Protein AF-A0A6P5U2H9-F1 (afdb_monomer_lite)

Sequence (202 aa):
MALMSTSVRASRNTRVASQQQLDIFREEHSKTVASNYNVILKGKQLPLSLLNDHQKQTRVHLLERESFSDAFGPKTKRKRPKLIAADYESLAKKADGSQDVFQQKHADDNTAEGSEGDGFRDLVRHTMFDKGQSKRIWGEVYKVIDSSDVVVQMRGAVMVAIATTIGSILQGWDDATIAANELKKHRRFGAGVSWVDVPGMG

pLDDT: mean 70.99, std 18.68, range [28.36, 93.56]

InterPro domains:
  IPR012971 Nucleolar GTP-binding protein 2, N-terminal domain [PF08153] (11-100)
  IPR050755 TRAFAC YlqF/YawG GTPases, Ribosome Maturation [PTHR11089] (10-153)

Radius of gyration: 29.96 Å; chains: 1; bounding box: 90×51×84 Å

Secondary structure (DSSP, 8-state):
--PPP--GGGGS-S----HHHHHHHHHHHHHHHT-TT---S-GGGS-GGGT------SS--HHHHS-HHHHSSTT----S---S-SSHHHHHHHHHHHHHHHHHHHHHHTTTGGGTTS--PPP---TTTTTT--HHHHHHHHHHHHH-S-------SS--HHHHHHHTTSTT--HHHHHHHHHHHHTSSSS-----------

Foldseek 3Di:
DDDDDDDCVVVDDPDDDDPVRVVVVLVVVVVQVVDPPHDDPCPVVDPVVSNCPPPPPPDDPVCVVAPPQCCDDPNHVDDDDDDPDPDPVRVVVVVVVVVVVVCVVCVVVVVPVVPPVPVDDDDPPPCVVCPCVDPVNVVVVVVCVVVDPDDDDDDDPDDPPVCVVVCVVVVDDDPVVVVVVVVVVVVPPDDDDDDDDDDDDD

Organism: Prunus avium (NCBI:txid42229)

Structure (mmCIF, N/CA/C/O backbone):
data_AF-A0A6P5U2H9-F1
#
_entry.id   AF-A0A6P5U2H9-F1
#
loop_
_atom_site.group_PDB
_atom_site.id
_atom_site.type_symbol
_atom_site.label_atom_id
_atom_site.label_alt_id
_atom_site.label_comp_id
_atom_site.label_asym_id
_atom_site.label_entity_id
_atom_site.label_seq_id
_atom_site.pdbx_PDB_ins_code
_atom_site.Cartn_x
_atom_site.Cartn_y
_atom_site.Cartn_z
_atom_site.occupancy
_atom_site.B_iso_or_equiv
_atom_site.auth_seq_id
_atom_site.auth_comp_id
_atom_site.auth_asym_id
_atom_site.auth_atom_id
_atom_site.pdbx_PDB_model_num
ATOM 1 N N . MET A 1 1 ? -31.168 -23.121 13.188 1.00 62.59 1 MET A N 1
ATOM 2 C CA . MET A 1 1 ? -31.000 -22.408 11.901 1.00 62.59 1 MET A CA 1
ATOM 3 C C . MET A 1 1 ? -31.132 -20.918 12.180 1.00 62.59 1 MET A C 1
ATOM 5 O O . MET A 1 1 ? -32.198 -20.506 12.613 1.00 62.59 1 MET A O 1
ATOM 9 N N . ALA A 1 2 ? -30.067 -20.130 12.029 1.00 77.44 2 ALA A N 1
ATOM 10 C CA . ALA A 1 2 ? -30.161 -18.674 12.150 1.00 77.44 2 ALA A CA 1
ATOM 11 C C . ALA A 1 2 ? -30.556 -18.100 10.780 1.00 77.44 2 ALA A C 1
ATOM 13 O O . ALA A 1 2 ? -29.735 -18.076 9.866 1.00 77.44 2 ALA A O 1
ATOM 14 N N . LEU A 1 3 ? -31.824 -17.710 10.617 1.00 79.69 3 LEU A N 1
ATOM 15 C CA . LEU A 1 3 ? -32.313 -17.033 9.413 1.00 79.69 3 LEU A CA 1
ATOM 16 C C . LEU A 1 3 ? -32.184 -15.522 9.609 1.00 79.69 3 LEU A C 1
ATOM 18 O O . LEU A 1 3 ? -32.759 -14.956 10.538 1.00 79.69 3 LEU A O 1
ATOM 22 N N . MET A 1 4 ? -31.411 -14.871 8.741 1.00 80.00 4 MET A N 1
ATOM 23 C CA . MET A 1 4 ? -31.270 -13.418 8.743 1.00 80.00 4 MET A CA 1
ATOM 24 C C . MET A 1 4 ? -32.476 -12.799 8.023 1.00 80.00 4 MET A C 1
ATOM 26 O O . MET A 1 4 ? -32.765 -13.151 6.881 1.00 80.00 4 MET A O 1
ATOM 30 N N . SER A 1 5 ? -33.207 -11.912 8.702 1.00 81.12 5 SER A N 1
ATOM 31 C CA . SER A 1 5 ? -34.415 -11.274 8.158 1.00 81.12 5 SER A CA 1
ATOM 32 C C . SER A 1 5 ? -34.071 -10.275 7.048 1.00 81.12 5 SER A C 1
ATOM 34 O O . SER A 1 5 ? -33.170 -9.445 7.200 1.00 81.12 5 SER A O 1
ATOM 36 N N . THR A 1 6 ? -34.799 -10.328 5.930 1.00 81.00 6 THR A N 1
ATOM 37 C CA . THR A 1 6 ? -34.630 -9.417 4.791 1.00 81.00 6 THR A CA 1
ATOM 38 C C . THR A 1 6 ? -35.161 -8.023 5.142 1.00 81.00 6 THR A C 1
ATOM 40 O O . THR A 1 6 ? -36.352 -7.743 5.008 1.00 81.00 6 THR A O 1
ATOM 43 N N . SER A 1 7 ? -34.276 -7.137 5.612 1.00 83.19 7 SER A N 1
ATOM 44 C CA . SER A 1 7 ? -34.593 -5.747 5.972 1.00 83.19 7 SER A CA 1
ATOM 45 C C . SER A 1 7 ? -34.056 -4.750 4.946 1.00 83.19 7 SER A C 1
ATOM 47 O O . SER A 1 7 ? -32.862 -4.735 4.657 1.00 83.19 7 SER A O 1
ATOM 49 N N . VAL A 1 8 ? -34.900 -3.811 4.502 1.00 81.12 8 VAL A N 1
ATOM 50 C CA . VAL A 1 8 ? -34.514 -2.688 3.617 1.00 81.12 8 VAL A CA 1
ATOM 51 C C . VAL A 1 8 ? -33.433 -1.796 4.247 1.00 81.12 8 VAL A C 1
ATOM 53 O O . VAL A 1 8 ? -32.700 -1.100 3.549 1.00 81.12 8 VAL A O 1
ATOM 56 N N . ARG A 1 9 ? -33.283 -1.814 5.582 1.00 82.88 9 ARG A N 1
ATOM 57 C CA . ARG A 1 9 ? -32.191 -1.106 6.270 1.00 82.88 9 ARG A CA 1
ATOM 58 C C . ARG A 1 9 ? -30.814 -1.606 5.823 1.00 82.88 9 ARG A C 1
ATOM 60 O O . ARG A 1 9 ? -29.908 -0.788 5.746 1.00 82.88 9 ARG A O 1
ATOM 67 N N . ALA A 1 10 ? -30.674 -2.890 5.493 1.00 79.81 10 ALA A N 1
ATOM 68 C CA . ALA A 1 10 ? -29.415 -3.447 5.001 1.00 79.81 10 ALA A CA 1
ATOM 69 C C . ALA A 1 10 ? -29.015 -2.878 3.627 1.00 79.81 10 ALA A C 1
ATOM 71 O O . ALA A 1 10 ? -27.833 -2.811 3.316 1.00 79.81 10 ALA A O 1
ATOM 72 N N . SER A 1 11 ? -29.990 -2.427 2.833 1.00 82.06 11 SER A N 1
ATOM 73 C CA . SER A 1 11 ? -29.777 -1.845 1.503 1.00 82.06 11 SER A CA 1
ATOM 74 C C . SER A 1 11 ? -29.615 -0.319 1.515 1.00 82.06 11 SER A C 1
ATOM 76 O O . SER A 1 11 ? -29.445 0.276 0.455 1.00 82.06 11 SER A O 1
ATOM 78 N N . ARG A 1 12 ? -29.697 0.342 2.680 1.00 89.56 12 ARG A N 1
ATOM 79 C CA . ARG A 1 12 ? -29.521 1.801 2.800 1.00 89.56 12 ARG A CA 1
ATOM 80 C C . ARG A 1 12 ? -28.066 2.161 3.096 1.00 89.56 12 ARG A C 1
ATOM 82 O O . ARG A 1 12 ? -27.414 1.490 3.892 1.00 89.56 12 ARG A O 1
ATOM 89 N N . ASN A 1 13 ? -27.584 3.263 2.516 1.00 88.69 13 ASN A N 1
ATOM 90 C CA . ASN A 1 13 ? -26.242 3.784 2.787 1.00 88.69 13 ASN A CA 1
ATOM 91 C C . ASN A 1 13 ? -26.076 4.107 4.280 1.00 88.69 13 ASN A C 1
ATOM 93 O O . ASN A 1 13 ? -26.862 4.857 4.855 1.00 88.69 13 ASN A O 1
ATOM 97 N N . THR A 1 14 ? -25.035 3.552 4.901 1.00 86.06 14 THR A N 1
ATOM 98 C CA . THR A 1 14 ? -24.772 3.670 6.347 1.00 86.06 14 THR A CA 1
ATOM 99 C C . THR A 1 14 ? -23.749 4.752 6.695 1.00 86.06 14 THR A C 1
ATOM 101 O O . THR A 1 14 ? -23.695 5.198 7.839 1.00 86.06 14 THR A O 1
ATOM 104 N N . ARG A 1 15 ? -22.942 5.192 5.722 1.00 83.94 15 ARG A N 1
ATOM 105 C CA . ARG A 1 15 ? -21.956 6.273 5.848 1.00 83.94 15 ARG A CA 1
ATOM 106 C C . ARG A 1 15 ? -22.001 7.124 4.581 1.00 83.94 15 ARG A C 1
ATOM 108 O O . ARG A 1 15 ? -21.799 6.597 3.492 1.00 83.94 15 ARG A O 1
ATOM 115 N N . VAL A 1 16 ? -22.289 8.415 4.726 1.00 84.69 16 VAL A N 1
ATOM 116 C CA . VAL A 1 16 ? -22.355 9.381 3.620 1.00 84.69 16 VAL A CA 1
ATOM 117 C C . VAL A 1 16 ? -21.469 10.569 3.980 1.00 84.69 16 VAL A C 1
ATOM 119 O O . VAL A 1 16 ? -21.561 11.076 5.094 1.00 84.69 16 VAL A O 1
ATOM 122 N N . ALA A 1 17 ? -20.613 10.988 3.051 1.00 84.62 17 ALA A N 1
ATOM 123 C CA . ALA A 1 17 ? -19.748 12.158 3.178 1.00 84.62 17 ALA A CA 1
ATOM 124 C C . ALA A 1 17 ? -19.959 13.076 1.967 1.00 84.62 17 ALA A C 1
ATOM 126 O O . ALA A 1 17 ? -20.214 12.583 0.866 1.00 84.62 17 ALA A O 1
ATOM 127 N N . SER A 1 18 ? -19.876 14.395 2.163 1.00 88.56 18 SER A N 1
ATOM 128 C CA . SER A 1 18 ? -19.950 15.356 1.058 1.00 88.56 18 SER A CA 1
ATOM 129 C C . SER A 1 18 ? -18.579 15.558 0.410 1.00 88.56 18 SER A C 1
ATOM 131 O O . SER A 1 18 ? -17.547 15.408 1.062 1.00 88.56 18 SER A O 1
ATOM 133 N N . GLN A 1 19 ? -18.555 15.937 -0.871 1.00 87.88 19 GLN A N 1
ATOM 134 C CA . GLN A 1 19 ? -17.299 16.146 -1.600 1.00 87.88 19 GLN A CA 1
ATOM 135 C C . GLN A 1 19 ? -16.429 17.239 -0.956 1.00 87.88 19 GLN A C 1
ATOM 137 O O . GLN A 1 19 ? -15.246 17.025 -0.729 1.00 87.88 19 GLN A O 1
ATOM 142 N N . GLN A 1 20 ? -17.035 18.365 -0.563 1.00 89.25 20 GLN A N 1
ATOM 143 C CA . GLN A 1 20 ? -16.325 19.469 0.099 1.00 89.25 20 GLN A CA 1
ATOM 144 C C . GLN A 1 20 ? -15.670 19.036 1.419 1.00 89.25 20 GLN A C 1
ATOM 146 O O . GLN A 1 20 ? -14.553 19.444 1.721 1.00 89.25 20 GLN A O 1
ATOM 151 N N . GLN A 1 21 ? -16.342 18.183 2.199 1.00 86.19 21 GLN A N 1
ATOM 152 C CA . GLN A 1 21 ? -15.779 17.645 3.440 1.00 86.19 21 GLN A CA 1
ATOM 153 C C . GLN A 1 21 ? -14.615 16.687 3.174 1.00 86.19 21 GLN A C 1
ATOM 155 O O . GLN A 1 21 ? -13.670 16.657 3.957 1.00 86.19 21 GLN A O 1
ATOM 160 N N . LEU A 1 22 ? -14.665 15.917 2.082 1.00 85.44 22 LEU A N 1
ATOM 161 C CA . LEU A 1 22 ? -13.571 15.027 1.693 1.00 85.44 22 LEU A CA 1
ATOM 162 C C . LEU A 1 22 ? -12.327 15.807 1.269 1.00 85.44 22 LEU A C 1
ATOM 164 O O . LEU A 1 22 ? -11.223 15.404 1.625 1.00 85.44 22 LEU A O 1
ATOM 168 N N . ASP A 1 23 ? -12.494 16.919 0.557 1.00 86.62 23 ASP A N 1
ATOM 169 C CA . ASP A 1 23 ? -11.371 17.744 0.109 1.00 86.62 23 ASP A CA 1
ATOM 170 C C . ASP A 1 23 ? -10.670 18.415 1.302 1.00 86.62 23 ASP A C 1
ATOM 172 O O . ASP A 1 23 ? -9.456 18.281 1.460 1.00 86.62 23 ASP A O 1
ATOM 176 N N . ILE A 1 24 ? -11.441 19.008 2.223 1.00 88.06 24 ILE A N 1
ATOM 177 C CA . ILE A 1 24 ? -10.912 19.567 3.480 1.00 88.06 24 ILE A CA 1
ATOM 178 C C . ILE A 1 24 ? -10.196 18.480 4.295 1.00 88.06 24 ILE A C 1
ATOM 180 O O . ILE A 1 24 ? -9.077 18.683 4.768 1.00 88.06 24 ILE A O 1
ATOM 184 N N . PHE A 1 25 ? -10.803 17.295 4.408 1.00 87.25 25 PHE A N 1
ATOM 185 C CA . PHE A 1 25 ? -10.210 16.166 5.119 1.00 87.25 25 PHE A CA 1
ATOM 186 C C . PHE A 1 25 ? -8.874 15.725 4.505 1.00 87.25 25 PHE A C 1
ATOM 188 O O . PHE A 1 25 ? -7.922 15.467 5.239 1.00 87.25 25 PHE A O 1
ATOM 195 N N . ARG A 1 26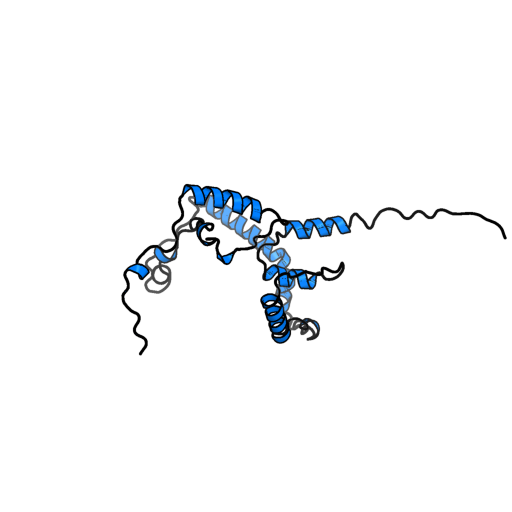 ? -8.773 15.659 3.171 1.00 85.88 26 ARG A N 1
ATOM 196 C CA . ARG A 1 26 ? -7.527 15.308 2.467 1.00 85.88 26 ARG A CA 1
ATOM 197 C C . ARG A 1 26 ? -6.420 16.321 2.762 1.00 85.88 26 ARG A C 1
ATOM 199 O O . ARG A 1 26 ? -5.293 15.922 3.063 1.00 85.88 26 ARG A O 1
ATOM 206 N N . GLU A 1 27 ? -6.740 17.613 2.727 1.00 86.94 27 GLU A N 1
ATOM 207 C CA . GLU A 1 27 ? -5.777 18.677 3.016 1.00 86.94 27 GLU A CA 1
ATOM 208 C C . GLU A 1 27 ? -5.280 18.635 4.465 1.00 86.94 27 GLU A C 1
ATOM 210 O O . GLU A 1 27 ? -4.071 18.624 4.704 1.00 86.94 27 GLU A O 1
ATOM 215 N N . GLU A 1 28 ? -6.184 18.574 5.443 1.00 86.38 28 GLU A N 1
ATOM 216 C CA . GLU A 1 28 ? -5.829 18.510 6.866 1.00 86.38 28 GLU A CA 1
ATOM 217 C C . GLU A 1 28 ? -5.057 17.231 7.206 1.00 86.38 28 GLU A C 1
ATOM 219 O O . GLU A 1 28 ? -4.029 17.274 7.888 1.00 86.38 28 GLU A O 1
ATOM 224 N N . HIS A 1 29 ? -5.491 16.088 6.673 1.00 85.00 29 HIS A N 1
ATOM 225 C CA . HIS A 1 29 ? -4.822 14.815 6.902 1.00 85.00 29 HIS A CA 1
ATOM 226 C C . HIS A 1 29 ? -3.389 14.820 6.350 1.00 85.00 29 HIS A C 1
ATOM 228 O O . HIS A 1 29 ? -2.469 14.404 7.048 1.00 85.00 29 HIS A O 1
ATOM 234 N N . SER A 1 30 ? -3.162 15.349 5.141 1.00 82.69 30 SER A N 1
ATOM 235 C CA . SER A 1 30 ? -1.809 15.438 4.567 1.00 82.69 30 SER A CA 1
ATOM 236 C C . SER A 1 30 ? -0.856 16.287 5.420 1.00 82.69 30 SER A C 1
ATOM 238 O O . SER A 1 30 ? 0.292 15.900 5.638 1.00 82.69 30 SER A O 1
ATOM 240 N N . LYS A 1 31 ? -1.352 17.396 5.986 1.00 84.00 31 LYS A N 1
ATOM 241 C CA . LYS A 1 31 ? -0.589 18.271 6.889 1.00 84.00 31 LYS A CA 1
ATOM 242 C C . LYS A 1 31 ? -0.252 17.569 8.206 1.00 84.00 31 LYS A C 1
ATOM 244 O O . LYS A 1 31 ? 0.869 17.687 8.690 1.00 84.00 31 LYS A O 1
ATOM 249 N N . THR A 1 32 ? -1.206 16.832 8.777 1.00 82.19 32 THR A N 1
ATOM 250 C CA . THR A 1 32 ? -1.001 16.121 10.052 1.00 82.19 32 THR A CA 1
ATOM 251 C C . THR A 1 32 ? -0.076 14.910 9.924 1.00 82.19 32 THR A C 1
ATOM 253 O O . THR A 1 32 ? 0.780 14.727 10.785 1.00 82.19 32 THR A O 1
ATOM 256 N N . VAL A 1 33 ? -0.171 14.126 8.842 1.00 80.94 33 VAL A N 1
ATOM 257 C CA . VAL A 1 33 ? 0.718 12.972 8.603 1.00 80.94 33 VAL A CA 1
ATOM 258 C C . VAL A 1 33 ? 2.161 13.400 8.342 1.00 80.94 33 VAL A C 1
ATOM 260 O O . VAL A 1 33 ? 3.083 12.718 8.775 1.00 80.94 33 VAL A O 1
ATOM 263 N N . ALA A 1 34 ? 2.378 14.541 7.682 1.00 79.94 34 ALA A N 1
ATOM 264 C CA . ALA A 1 34 ? 3.724 15.052 7.419 1.00 79.94 34 ALA A CA 1
ATOM 265 C C . ALA A 1 34 ? 4.486 15.465 8.695 1.00 79.94 34 ALA A C 1
ATOM 267 O O . ALA A 1 34 ? 5.708 15.607 8.679 1.00 79.94 34 ALA A O 1
ATOM 268 N N . SER A 1 35 ? 3.782 15.691 9.805 1.00 83.31 35 SER A N 1
ATOM 269 C CA . SER A 1 35 ? 4.381 16.141 11.061 1.00 83.31 35 SER A CA 1
ATOM 270 C C . SER A 1 35 ? 4.578 14.996 12.059 1.00 83.31 35 SER A C 1
ATOM 272 O O . SER A 1 35 ? 3.613 14.401 12.526 1.00 83.31 35 SER A O 1
ATOM 274 N N . ASN A 1 36 ? 5.821 14.775 12.493 1.00 82.75 36 ASN A N 1
ATOM 275 C CA . ASN A 1 36 ? 6.190 13.705 13.439 1.00 82.75 36 ASN A CA 1
ATOM 276 C C . ASN A 1 36 ? 5.641 13.870 14.871 1.00 82.75 36 ASN A C 1
ATOM 278 O O . ASN A 1 36 ? 5.782 12.967 15.690 1.00 82.75 36 ASN A O 1
ATOM 282 N N . TYR A 1 37 ? 5.068 15.029 15.200 1.00 84.12 37 TYR A N 1
ATOM 283 C CA . TYR A 1 37 ? 4.570 15.343 16.544 1.00 84.12 37 TYR A CA 1
ATOM 284 C C . TYR A 1 37 ? 3.051 15.210 16.678 1.00 84.12 37 TYR A C 1
ATOM 286 O O . TYR A 1 37 ? 2.537 15.220 17.794 1.00 84.12 37 TYR A O 1
ATOM 294 N N . ASN A 1 38 ? 2.328 15.093 15.562 1.00 83.94 38 ASN A N 1
ATOM 295 C CA . ASN A 1 38 ? 0.877 14.980 15.578 1.00 83.94 38 ASN A CA 1
ATOM 296 C C . ASN A 1 38 ? 0.471 13.504 15.515 1.00 83.94 38 ASN A C 1
ATOM 298 O O . ASN A 1 38 ? 0.966 12.747 14.685 1.00 83.94 38 ASN A O 1
ATOM 302 N N . VAL A 1 39 ? -0.444 13.096 16.398 1.00 83.94 39 VAL A N 1
ATOM 303 C CA . VAL A 1 39 ? -0.905 11.705 16.515 1.00 83.94 39 VAL A CA 1
ATOM 304 C C . VAL A 1 39 ? -2.419 11.639 16.342 1.00 83.94 39 VAL A C 1
ATOM 306 O O . VAL A 1 39 ? -3.170 12.389 16.967 1.00 83.94 39 VAL A O 1
ATOM 309 N N . ILE A 1 40 ? -2.882 10.707 15.507 1.00 84.19 40 ILE A N 1
ATOM 310 C CA . ILE A 1 40 ? -4.309 10.457 15.284 1.00 84.19 40 ILE A CA 1
ATOM 311 C C . ILE A 1 40 ? -4.835 9.523 16.379 1.00 84.19 40 ILE A C 1
ATOM 313 O O . ILE A 1 40 ? -4.511 8.340 16.406 1.00 84.19 40 ILE A O 1
ATOM 317 N N . LEU A 1 41 ? -5.710 10.029 17.249 1.00 85.38 41 LEU A N 1
ATOM 318 C CA . LEU A 1 41 ? -6.251 9.249 18.374 1.00 85.38 41 LEU A CA 1
ATOM 319 C C . LEU A 1 41 ? -7.378 8.280 17.969 1.00 85.38 41 LEU A C 1
ATOM 321 O O . LEU A 1 41 ? -7.547 7.226 18.573 1.00 85.38 41 LEU A O 1
ATOM 325 N N . LYS A 1 42 ? -8.180 8.622 16.950 1.00 84.44 42 LYS A N 1
ATOM 326 C CA . LYS A 1 42 ? -9.377 7.854 16.545 1.00 84.44 42 LYS A CA 1
ATOM 327 C C . LYS A 1 42 ? -9.341 7.408 15.081 1.00 84.44 42 LYS A C 1
ATOM 329 O O . LYS A 1 42 ? -10.271 7.663 14.321 1.00 84.44 42 LYS A O 1
ATOM 334 N N . GLY A 1 43 ? -8.300 6.670 14.693 1.00 80.00 43 GLY A N 1
ATOM 335 C CA . GLY A 1 43 ? -8.141 6.177 13.315 1.00 80.00 43 GLY A CA 1
ATOM 336 C C . GLY A 1 43 ? -9.298 5.299 12.806 1.00 80.00 43 GLY A C 1
ATOM 337 O O . GLY A 1 43 ? -9.694 5.411 11.652 1.00 80.00 43 GLY A O 1
ATOM 338 N N . LYS A 1 44 ? -9.920 4.481 13.672 1.00 80.75 44 LYS A N 1
ATOM 339 C CA . LYS A 1 44 ? -10.980 3.517 13.286 1.00 80.75 44 LYS A CA 1
ATOM 340 C C . LYS A 1 44 ? -12.270 4.161 12.749 1.00 80.75 44 LYS A C 1
ATOM 342 O O . LYS A 1 44 ? -13.060 3.491 12.086 1.00 80.75 44 LYS A O 1
ATOM 347 N N . GLN A 1 45 ? -12.521 5.428 13.077 1.00 79.94 45 GLN A N 1
ATOM 348 C CA . GLN A 1 45 ? -13.718 6.159 12.643 1.00 79.94 45 GLN A CA 1
ATOM 349 C C . GLN A 1 45 ? -13.477 6.983 11.373 1.00 79.94 45 GLN A C 1
ATOM 351 O O . GLN A 1 45 ? -14.439 7.449 10.765 1.00 79.94 45 GLN A O 1
ATOM 356 N N . LEU A 1 46 ? -12.217 7.135 10.959 1.00 82.06 46 LEU A N 1
ATOM 357 C CA . LEU A 1 46 ? -11.838 7.929 9.801 1.00 82.06 46 LEU A CA 1
ATOM 358 C C . LEU A 1 46 ? -11.859 7.068 8.531 1.00 82.06 46 LEU A C 1
ATOM 360 O O . LEU A 1 46 ? -11.315 5.960 8.526 1.00 82.06 46 LEU A O 1
ATOM 364 N N . PRO A 1 47 ? -12.460 7.551 7.431 1.00 80.00 47 PRO A N 1
ATOM 365 C CA . PRO A 1 47 ? -12.487 6.829 6.166 1.00 80.00 47 PRO A CA 1
ATOM 366 C C . PRO A 1 47 ? -11.147 6.971 5.420 1.00 80.00 47 PRO A C 1
ATOM 368 O O . PRO A 1 47 ? -11.079 7.559 4.344 1.00 80.00 47 PRO A O 1
ATOM 371 N N . LEU A 1 48 ? -10.073 6.394 5.975 1.00 82.75 48 LEU A N 1
ATOM 372 C CA . LEU A 1 48 ? -8.715 6.460 5.407 1.00 82.75 48 LEU A CA 1
ATOM 373 C C . LEU A 1 48 ? -8.608 5.812 4.016 1.00 82.75 48 LEU A C 1
ATOM 375 O O . LEU A 1 48 ? -7.761 6.195 3.216 1.00 82.75 48 LEU A O 1
ATOM 379 N N . SER A 1 49 ? -9.506 4.880 3.683 1.00 80.06 49 SER A N 1
ATOM 380 C CA . SER A 1 49 ? -9.551 4.254 2.355 1.00 80.06 49 SER A CA 1
ATOM 381 C C . SER A 1 49 ? -9.851 5.240 1.220 1.00 80.06 49 SER A C 1
ATOM 383 O O . SER A 1 49 ? -9.517 4.942 0.080 1.00 80.06 49 SER A O 1
ATOM 385 N N . LEU A 1 50 ? -10.479 6.388 1.505 1.00 76.69 50 LEU A N 1
ATOM 386 C CA . LEU A 1 50 ? -10.823 7.404 0.498 1.00 76.69 50 LEU A CA 1
ATOM 387 C C . LEU A 1 50 ? -9.651 8.344 0.164 1.00 76.69 50 LEU A C 1
ATOM 389 O O . LEU A 1 50 ? -9.776 9.208 -0.711 1.00 76.69 50 LEU A O 1
ATOM 393 N N . LEU A 1 51 ? -8.532 8.208 0.881 1.00 72.38 51 LEU A N 1
ATOM 394 C CA . LEU A 1 51 ? -7.333 9.020 0.690 1.00 72.38 51 LEU A CA 1
ATOM 395 C C . LEU A 1 51 ? -6.428 8.469 -0.415 1.00 72.38 51 LEU A C 1
ATOM 397 O O . LEU A 1 51 ? -5.796 9.238 -1.133 1.00 72.38 51 LEU A O 1
ATOM 401 N N . ASN A 1 52 ? -6.396 7.146 -0.570 1.00 68.00 52 ASN A N 1
ATOM 402 C CA . ASN A 1 52 ? -5.622 6.487 -1.610 1.00 68.00 52 ASN A CA 1
ATOM 403 C C . ASN A 1 52 ? -6.400 6.556 -2.922 1.00 68.00 52 ASN A C 1
ATOM 405 O O . ASN A 1 52 ? -7.043 5.587 -3.324 1.00 68.00 52 ASN A O 1
ATOM 409 N N . ASP A 1 53 ? -6.341 7.705 -3.594 1.00 66.12 53 ASP A N 1
ATOM 410 C CA . ASP A 1 53 ? -6.622 7.731 -5.022 1.00 66.12 53 ASP A CA 1
ATOM 411 C C . ASP A 1 53 ? -5.604 6.788 -5.655 1.00 66.12 53 ASP A C 1
ATOM 413 O O . ASP A 1 53 ? -4.396 7.034 -5.579 1.00 66.12 53 ASP A O 1
ATOM 417 N N . HIS A 1 54 ? -6.069 5.647 -6.173 1.00 61.78 54 HIS A N 1
ATOM 418 C CA . HIS A 1 54 ? -5.204 4.714 -6.875 1.00 61.78 54 HIS A CA 1
ATOM 419 C C . HIS A 1 54 ? -4.500 5.528 -7.948 1.00 61.78 54 HIS A C 1
ATOM 421 O O . HIS A 1 54 ? -5.136 5.950 -8.916 1.00 61.78 54 HIS A O 1
ATOM 427 N N . GLN A 1 55 ? -3.207 5.804 -7.753 1.00 62.66 55 GLN A N 1
ATOM 428 C CA . GLN A 1 55 ? -2.424 6.450 -8.786 1.00 62.66 55 GLN A CA 1
ATOM 429 C C . GLN A 1 55 ? -2.646 5.609 -10.031 1.00 62.66 55 GLN A C 1
ATOM 431 O O . GLN A 1 55 ? -2.365 4.406 -10.008 1.00 62.66 55 GLN A O 1
ATOM 436 N N . LYS A 1 56 ? -3.269 6.224 -11.048 1.00 62.88 56 LYS A N 1
ATOM 437 C CA . LYS A 1 56 ? -3.548 5.609 -12.348 1.00 62.88 56 LYS A CA 1
ATOM 438 C C . LYS A 1 56 ? -2.385 4.690 -12.660 1.00 62.88 56 LYS A C 1
ATOM 440 O O . LYS A 1 56 ? -1.259 5.186 -12.690 1.00 62.88 56 LYS A O 1
ATOM 445 N N . GLN A 1 57 ? -2.655 3.389 -12.802 1.00 62.09 57 GLN A N 1
ATOM 446 C CA . GLN A 1 57 ? -1.626 2.389 -13.070 1.00 62.09 57 GLN A CA 1
ATOM 447 C C . GLN A 1 57 ? -0.648 2.981 -14.085 1.00 62.09 57 GLN A C 1
ATOM 449 O O . GLN A 1 57 ? -1.013 3.245 -15.230 1.00 62.09 57 GLN A O 1
ATOM 454 N N . THR A 1 58 ? 0.577 3.271 -13.641 1.00 62.81 58 THR A N 1
ATOM 455 C CA . THR A 1 58 ? 1.575 3.972 -14.468 1.00 62.81 58 THR A CA 1
ATOM 456 C C . THR A 1 58 ? 1.941 3.151 -15.702 1.00 62.81 58 THR A C 1
ATOM 458 O O . THR A 1 58 ? 2.481 3.671 -16.675 1.00 62.81 58 THR A O 1
ATOM 461 N N . ARG A 1 59 ? 1.611 1.856 -15.676 1.00 66.00 59 ARG A N 1
ATOM 462 C CA . ARG A 1 59 ? 1.750 0.907 -16.770 1.00 66.00 59 ARG A CA 1
ATOM 463 C C . ARG A 1 59 ? 0.388 0.284 -17.058 1.00 66.00 59 ARG A C 1
ATOM 465 O O . ARG A 1 59 ? -0.255 -0.246 -16.159 1.00 66.00 59 ARG A O 1
ATOM 472 N N . VAL A 1 60 ? -0.026 0.341 -18.322 1.00 76.19 60 VAL A N 1
ATOM 473 C CA . VAL A 1 60 ? -1.228 -0.335 -18.834 1.00 76.19 60 VAL A CA 1
ATOM 474 C C . VAL A 1 60 ? -1.145 -1.828 -18.505 1.00 76.19 60 VAL A C 1
ATOM 476 O O . VAL A 1 60 ? -0.073 -2.420 -18.651 1.00 76.19 60 VAL A O 1
ATOM 479 N N . HIS A 1 61 ? -2.251 -2.446 -18.082 1.00 79.31 61 HIS A N 1
ATOM 480 C CA . HIS A 1 61 ? -2.287 -3.869 -17.750 1.00 79.31 61 HIS A CA 1
ATOM 481 C C . HIS A 1 61 ? -1.986 -4.721 -18.999 1.00 79.31 61 HIS A C 1
ATOM 483 O O . HIS A 1 61 ? -2.830 -4.932 -19.869 1.00 79.31 61 HIS A O 1
ATOM 489 N N . LEU A 1 62 ? -0.733 -5.174 -19.122 1.00 80.94 62 LEU A N 1
ATOM 490 C CA . LEU A 1 62 ? -0.228 -5.864 -20.316 1.00 80.94 62 LEU A CA 1
ATOM 491 C C . LEU A 1 62 ? -0.971 -7.177 -20.592 1.00 80.94 62 LEU A C 1
ATOM 493 O O . LEU A 1 62 ? -1.145 -7.531 -21.752 1.00 80.94 62 LEU A O 1
ATOM 497 N N . LEU A 1 63 ? -1.448 -7.853 -19.544 1.00 83.31 63 LEU A N 1
ATOM 498 C CA . LEU A 1 63 ? -2.132 -9.146 -19.631 1.00 83.31 63 LEU A CA 1
ATOM 499 C C . LEU A 1 63 ? -3.518 -9.057 -20.280 1.00 83.31 63 LEU A C 1
ATOM 501 O O . LEU A 1 63 ? -3.935 -10.000 -20.946 1.00 83.31 63 LEU A O 1
ATOM 505 N N . GLU A 1 64 ? -4.214 -7.927 -20.123 1.00 80.75 64 GLU A N 1
ATOM 506 C CA . GLU A 1 64 ? -5.491 -7.673 -20.806 1.00 80.75 64 GLU A CA 1
ATOM 507 C C . GLU A 1 64 ? -5.297 -7.432 -22.302 1.00 80.75 64 GLU A C 1
ATOM 509 O O . GLU A 1 64 ? -6.165 -7.756 -23.110 1.00 80.75 64 GLU A O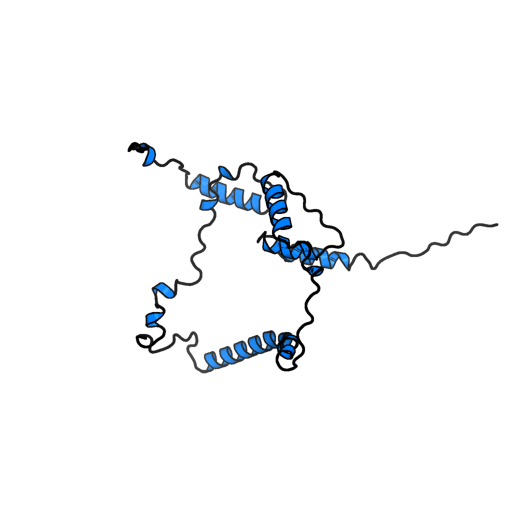 1
ATOM 514 N N . ARG A 1 65 ? -4.150 -6.862 -22.682 1.00 80.06 65 ARG A N 1
ATOM 515 C CA . ARG A 1 65 ? -3.843 -6.553 -24.077 1.00 80.06 65 ARG A CA 1
ATOM 516 C C . ARG A 1 65 ? -3.230 -7.743 -24.813 1.00 80.06 65 ARG A C 1
ATOM 518 O O . ARG A 1 65 ? -3.559 -7.974 -25.973 1.00 80.06 65 ARG A O 1
ATOM 525 N N . GLU A 1 66 ? -2.307 -8.450 -24.171 1.00 80.12 66 GLU A N 1
ATOM 526 C CA . GLU A 1 66 ? -1.588 -9.598 -24.724 1.00 80.12 66 GLU A CA 1
ATOM 527 C C . GLU A 1 66 ? -1.478 -10.687 -23.649 1.00 80.12 66 GLU A C 1
ATOM 529 O O . GLU A 1 66 ? -0.629 -10.631 -22.758 1.00 80.12 66 GLU A O 1
ATOM 534 N N . SER A 1 67 ? -2.353 -11.694 -23.738 1.00 87.12 67 SER A N 1
ATOM 535 C CA . SER A 1 67 ? -2.314 -12.851 -22.842 1.00 87.12 67 SER A CA 1
ATOM 536 C C . SER A 1 67 ? -1.042 -13.680 -23.067 1.00 87.12 67 SER A C 1
ATOM 538 O O . SER A 1 67 ? -0.493 -13.725 -24.174 1.00 87.12 67 SER A O 1
ATOM 540 N N . PHE A 1 68 ? -0.574 -14.390 -22.035 1.00 87.06 68 PHE A N 1
ATOM 541 C CA . PHE A 1 68 ? 0.658 -15.185 -22.128 1.00 87.06 68 PHE A CA 1
ATOM 542 C C . PHE A 1 68 ? 0.596 -16.247 -23.238 1.00 87.06 68 PHE A C 1
ATOM 544 O O . PHE A 1 68 ? 1.568 -16.424 -23.969 1.00 87.06 68 PHE A O 1
ATOM 551 N N . SER A 1 69 ? -0.564 -16.888 -23.421 1.00 85.62 69 SER A N 1
ATOM 552 C CA . SER A 1 69 ? -0.792 -17.878 -24.482 1.00 85.62 69 SER A CA 1
ATOM 553 C C . SER A 1 69 ? -0.719 -17.300 -25.895 1.00 85.62 69 SER A C 1
ATOM 555 O O . SER A 1 69 ? -0.394 -18.024 -26.834 1.00 85.62 69 SER A O 1
ATOM 557 N N . ASP A 1 70 ? -1.033 -16.012 -26.058 1.00 86.12 70 ASP A N 1
ATOM 558 C CA . ASP A 1 70 ? -0.954 -15.334 -27.353 1.00 86.12 70 ASP A CA 1
ATOM 559 C C . ASP A 1 70 ? 0.452 -14.772 -27.620 1.00 86.12 70 ASP A C 1
ATOM 561 O O . ASP A 1 70 ? 0.864 -14.677 -28.781 1.00 86.12 70 ASP A O 1
ATOM 565 N N . ALA A 1 71 ? 1.198 -14.408 -26.571 1.00 86.75 71 ALA A N 1
ATOM 566 C CA . ALA A 1 71 ? 2.553 -13.871 -26.678 1.00 86.75 71 ALA A CA 1
ATOM 567 C C . ALA A 1 71 ? 3.621 -14.966 -26.853 1.00 86.75 71 ALA A C 1
ATOM 569 O O . ALA A 1 71 ? 4.544 -14.784 -27.656 1.00 86.75 71 ALA A O 1
ATOM 570 N N . PHE A 1 72 ? 3.487 -16.100 -26.155 1.00 87.44 72 PHE A N 1
ATOM 571 C CA . PHE A 1 72 ? 4.467 -17.188 -26.113 1.00 87.44 72 PHE A CA 1
ATOM 572 C C . PHE A 1 72 ? 3.820 -18.564 -26.321 1.00 87.44 72 PHE A C 1
ATOM 574 O O . PHE A 1 72 ? 2.671 -18.803 -25.962 1.00 87.44 72 PHE A O 1
ATOM 581 N N . GLY A 1 73 ? 4.595 -19.497 -26.876 1.00 87.50 73 GLY A N 1
ATOM 582 C CA . GLY A 1 73 ? 4.190 -20.891 -27.054 1.00 87.50 73 GLY A CA 1
ATOM 583 C C . GLY A 1 73 ? 3.647 -21.228 -28.450 1.00 87.50 73 GLY A C 1
ATOM 584 O O . GLY A 1 73 ? 3.646 -20.387 -29.350 1.00 87.50 73 GLY A O 1
ATOM 585 N N . PRO A 1 74 ? 3.186 -22.476 -28.656 1.00 87.75 74 PRO A N 1
ATOM 586 C CA . PRO A 1 74 ? 2.845 -22.987 -29.988 1.00 87.75 74 PRO A CA 1
ATOM 587 C C . PRO A 1 74 ? 1.678 -22.253 -30.661 1.00 87.75 74 PRO A C 1
ATOM 589 O O . PRO A 1 74 ? 1.626 -22.160 -31.883 1.00 87.75 74 PRO A O 1
ATOM 592 N N . LYS A 1 75 ? 0.748 -21.706 -29.864 1.00 85.81 75 LYS A N 1
ATOM 593 C CA . LYS A 1 75 ? -0.421 -20.940 -30.330 1.00 85.81 75 LYS A CA 1
ATOM 594 C C . LYS A 1 75 ? -0.154 -19.428 -30.411 1.00 85.81 75 LYS A C 1
ATOM 596 O O . LYS A 1 75 ? -1.101 -18.644 -30.422 1.00 85.81 75 LYS A O 1
ATOM 601 N N . THR A 1 76 ? 1.117 -19.015 -30.470 1.00 86.00 76 THR A N 1
ATOM 602 C CA . THR A 1 76 ? 1.495 -17.596 -30.486 1.00 86.00 76 THR A CA 1
ATOM 603 C C . THR A 1 76 ? 0.910 -16.855 -31.691 1.00 86.00 76 THR A C 1
ATOM 605 O O . THR A 1 76 ? 1.024 -17.278 -32.848 1.00 86.00 76 THR A O 1
ATOM 608 N N . LYS A 1 77 ? 0.296 -15.704 -31.412 1.00 86.69 77 LYS A N 1
ATOM 609 C CA . LYS A 1 77 ? -0.245 -14.781 -32.419 1.00 86.69 77 LYS A CA 1
ATOM 610 C C . LYS A 1 77 ? 0.722 -13.637 -32.721 1.00 86.69 77 LYS A C 1
ATOM 612 O O . LYS A 1 77 ? 0.594 -12.977 -33.752 1.00 86.69 77 LYS A O 1
ATOM 617 N N . ARG A 1 78 ? 1.715 -13.394 -31.858 1.00 84.62 78 ARG A N 1
ATOM 618 C CA . ARG A 1 78 ? 2.658 -12.279 -32.004 1.00 84.62 78 ARG A CA 1
ATOM 619 C C . ARG A 1 78 ? 3.745 -12.614 -33.027 1.00 84.62 78 ARG A C 1
ATOM 621 O O . ARG A 1 78 ? 4.606 -13.450 -32.783 1.00 84.62 78 ARG A O 1
ATOM 628 N N . LYS A 1 79 ? 3.730 -11.927 -34.174 1.00 86.25 79 LYS A N 1
ATOM 629 C CA . LYS A 1 79 ? 4.734 -12.112 -35.242 1.00 86.25 79 LYS A CA 1
ATOM 630 C C . LYS A 1 79 ? 5.891 -11.110 -35.209 1.00 86.25 79 LYS A C 1
ATOM 632 O O . LYS A 1 79 ? 6.960 -11.425 -35.715 1.00 86.25 79 LYS A O 1
ATOM 637 N N . ARG A 1 80 ? 5.706 -9.914 -34.635 1.00 86.44 80 ARG A N 1
ATOM 638 C CA . ARG A 1 80 ? 6.743 -8.863 -34.564 1.00 86.44 80 ARG A CA 1
ATOM 639 C C . ARG A 1 80 ? 6.814 -8.253 -33.157 1.00 86.44 80 ARG A C 1
ATOM 641 O O . ARG A 1 80 ? 5.764 -8.063 -32.538 1.00 86.44 80 ARG A O 1
ATOM 648 N N . PRO A 1 81 ? 8.016 -7.950 -32.633 1.00 86.62 81 PRO A N 1
ATOM 649 C CA . PRO A 1 81 ? 8.168 -7.223 -31.377 1.00 86.62 81 PRO A CA 1
ATOM 650 C C . PRO A 1 81 ? 7.834 -5.737 -31.549 1.00 86.62 81 PRO A C 1
ATOM 652 O O . PRO A 1 81 ? 8.056 -5.155 -32.609 1.00 86.62 81 PRO A O 1
ATOM 655 N N . LYS A 1 82 ? 7.327 -5.116 -30.482 1.00 83.06 82 LYS A N 1
ATOM 656 C CA . LYS A 1 82 ? 7.169 -3.661 -30.399 1.00 83.06 82 LYS A CA 1
ATOM 657 C C . LYS A 1 82 ? 8.486 -3.074 -29.904 1.00 83.06 82 LYS A C 1
ATOM 659 O O . LYS A 1 82 ? 8.795 -3.174 -28.720 1.00 83.06 82 LYS A O 1
ATOM 664 N N . LEU A 1 83 ? 9.277 -2.528 -30.820 1.00 82.50 83 LEU A N 1
ATOM 665 C CA . LEU A 1 83 ? 10.523 -1.846 -30.486 1.00 82.50 83 LEU A CA 1
ATOM 666 C C . LEU A 1 83 ? 10.222 -0.390 -30.112 1.00 82.50 83 LEU A C 1
ATOM 668 O O . LEU A 1 83 ? 9.365 0.248 -30.712 1.00 82.50 83 LEU A O 1
ATOM 672 N N . ILE A 1 84 ? 10.939 0.132 -29.118 1.00 79.56 84 ILE A N 1
ATOM 673 C CA . ILE A 1 84 ? 10.835 1.532 -28.656 1.00 79.56 84 ILE A CA 1
ATOM 674 C C . ILE A 1 84 ? 11.805 2.435 -29.460 1.00 79.56 84 ILE A C 1
ATOM 676 O O . ILE A 1 84 ? 11.995 3.607 -29.156 1.00 79.56 84 ILE A O 1
ATOM 680 N N . ALA A 1 85 ? 12.510 1.880 -30.445 1.00 81.94 85 ALA A N 1
ATOM 681 C CA . ALA A 1 85 ? 13.459 2.572 -31.312 1.00 81.94 85 ALA A CA 1
ATOM 682 C C . ALA A 1 85 ? 12.862 2.665 -32.722 1.00 81.94 85 ALA A C 1
ATOM 684 O O . ALA A 1 85 ? 12.346 1.664 -33.220 1.00 81.94 85 ALA A O 1
ATOM 685 N N . ALA A 1 86 ? 12.912 3.851 -33.331 1.00 79.88 86 ALA A N 1
ATOM 686 C CA . ALA A 1 86 ? 12.459 4.061 -34.707 1.00 79.88 86 ALA A CA 1
ATOM 687 C C . ALA A 1 86 ? 13.556 3.691 -35.718 1.00 79.88 86 ALA A C 1
ATOM 689 O O . ALA A 1 86 ? 13.268 3.039 -36.719 1.00 79.88 86 ALA A O 1
ATOM 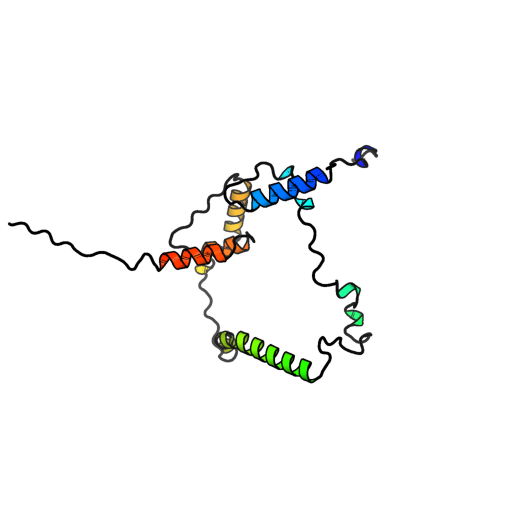690 N N . ASP A 1 87 ? 14.813 4.014 -35.393 1.00 89.75 87 ASP A N 1
ATOM 691 C CA . ASP A 1 87 ? 15.959 3.866 -36.291 1.00 89.75 87 ASP A CA 1
ATOM 692 C C . ASP A 1 87 ? 17.001 2.889 -35.747 1.00 89.75 87 ASP A C 1
ATOM 694 O O . ASP A 1 87 ? 17.154 2.724 -34.531 1.00 89.75 87 ASP A O 1
ATOM 698 N N . TYR A 1 88 ? 17.781 2.298 -36.654 1.00 86.38 88 TYR A N 1
ATOM 699 C CA . TYR A 1 88 ? 18.844 1.351 -36.308 1.00 86.38 88 TYR A CA 1
ATOM 700 C C . TYR A 1 88 ? 19.909 1.974 -35.394 1.00 86.38 88 TYR A C 1
ATOM 702 O O . TYR A 1 88 ? 20.299 1.378 -34.393 1.00 86.38 88 TYR A O 1
ATOM 710 N N . GLU A 1 89 ? 20.310 3.217 -35.669 1.00 88.25 89 GLU A N 1
ATOM 711 C CA . GLU A 1 89 ? 21.279 3.948 -34.846 1.00 88.25 89 GLU A CA 1
ATOM 712 C C . GLU A 1 89 ? 20.765 4.174 -33.413 1.00 88.25 89 GLU A C 1
ATOM 714 O O . GLU A 1 89 ? 21.503 4.028 -32.438 1.00 88.25 89 GLU A O 1
ATOM 719 N N . SER A 1 90 ? 19.468 4.469 -33.262 1.00 87.50 90 SER A N 1
ATOM 720 C CA . SER A 1 90 ? 18.843 4.668 -31.949 1.00 87.50 90 SER A CA 1
ATOM 721 C C . SER A 1 90 ? 18.749 3.376 -31.130 1.00 87.50 90 SER A C 1
ATOM 723 O O . SER A 1 90 ? 18.755 3.422 -29.899 1.00 87.50 90 SER A O 1
ATOM 725 N N . LEU A 1 91 ? 18.678 2.220 -31.799 1.00 87.75 91 LEU A N 1
ATOM 726 C CA . LEU A 1 91 ? 18.713 0.915 -31.149 1.00 87.75 91 LEU A CA 1
ATOM 727 C C . LEU A 1 91 ? 20.133 0.573 -30.680 1.00 87.75 91 LEU A C 1
ATOM 729 O O . LEU A 1 91 ? 20.285 0.122 -29.547 1.00 87.75 91 LEU A O 1
ATOM 733 N N . ALA A 1 92 ? 21.150 0.846 -31.504 1.00 90.06 92 ALA A N 1
ATOM 734 C CA . ALA A 1 92 ? 22.553 0.619 -31.155 1.00 90.06 92 ALA A CA 1
ATOM 735 C C . ALA A 1 92 ? 22.960 1.411 -29.901 1.00 90.06 92 ALA A C 1
ATOM 737 O O . ALA A 1 92 ? 23.400 0.821 -28.921 1.00 90.06 92 ALA A O 1
ATOM 738 N N . LYS A 1 93 ? 22.646 2.714 -29.852 1.00 89.75 93 LYS A N 1
ATOM 739 C CA . LYS A 1 93 ? 22.929 3.560 -28.675 1.00 89.75 93 LYS A CA 1
ATOM 740 C C . LYS A 1 93 ? 22.255 3.062 -27.389 1.00 89.75 93 LYS A C 1
ATOM 742 O O . LYS A 1 93 ? 22.801 3.215 -26.301 1.00 89.75 93 LYS A O 1
ATOM 747 N N . LYS A 1 94 ? 21.055 2.471 -27.489 1.00 88.38 94 LYS A N 1
ATOM 748 C CA . LYS A 1 94 ? 20.366 1.863 -26.335 1.00 88.38 94 LYS A CA 1
ATOM 749 C C . LYS A 1 94 ? 21.038 0.568 -25.883 1.00 88.38 94 LYS A C 1
ATOM 751 O O . LYS A 1 94 ? 21.060 0.311 -24.682 1.00 88.38 94 LYS A O 1
ATOM 756 N N . ALA A 1 95 ? 21.545 -0.233 -26.819 1.00 89.88 95 ALA A N 1
ATOM 757 C CA . ALA A 1 95 ? 22.297 -1.442 -26.502 1.00 89.88 95 ALA A CA 1
ATOM 758 C C . ALA A 1 95 ? 23.596 -1.087 -25.765 1.00 89.88 95 ALA A C 1
ATOM 760 O O . ALA A 1 95 ? 23.824 -1.629 -24.686 1.00 89.88 95 ALA A O 1
ATOM 761 N N . ASP A 1 96 ? 24.349 -0.104 -26.264 1.00 91.00 96 ASP A N 1
ATOM 762 C CA . ASP A 1 96 ? 25.582 0.375 -25.626 1.00 91.00 96 ASP A CA 1
ATOM 763 C C . ASP A 1 96 ? 25.308 0.903 -24.210 1.00 91.00 96 ASP A C 1
ATOM 765 O O . ASP A 1 96 ? 25.892 0.425 -23.244 1.00 91.00 96 ASP A O 1
ATOM 769 N N . GLY A 1 97 ? 24.304 1.771 -24.042 1.00 88.81 97 GLY A N 1
ATOM 770 C CA . GLY A 1 97 ? 23.923 2.256 -22.711 1.00 88.81 97 GLY A CA 1
ATOM 771 C C . GLY A 1 97 ? 23.442 1.147 -21.762 1.00 88.81 97 GLY A C 1
ATOM 772 O O . GLY A 1 97 ? 23.687 1.210 -20.560 1.00 88.81 97 GLY A O 1
ATOM 773 N N . SER A 1 98 ? 22.771 0.105 -22.272 1.00 86.81 98 SER A N 1
ATOM 774 C CA . SER A 1 98 ? 22.384 -1.052 -21.450 1.00 86.81 98 SER A CA 1
ATOM 775 C C . SER A 1 98 ? 23.584 -1.906 -21.045 1.00 86.81 98 SER A C 1
ATOM 777 O O . SER A 1 98 ? 23.601 -2.436 -19.934 1.00 86.81 98 SER A O 1
ATOM 779 N N . GLN A 1 99 ? 24.590 -1.992 -21.917 1.00 88.94 99 GLN A N 1
ATOM 780 C CA . GLN A 1 99 ? 25.838 -2.689 -21.657 1.00 88.94 99 GLN A CA 1
ATOM 781 C C . GLN A 1 99 ? 26.664 -1.942 -20.606 1.00 88.94 99 GLN A C 1
ATOM 783 O O . GLN A 1 99 ? 27.174 -2.579 -19.689 1.00 88.94 99 GLN A O 1
ATOM 788 N N . ASP A 1 100 ? 26.729 -0.612 -20.670 1.00 87.81 100 ASP A N 1
ATOM 789 C CA . ASP A 1 100 ? 27.405 0.211 -19.660 1.00 87.81 100 ASP A CA 1
ATOM 790 C C . ASP A 1 100 ? 26.744 0.064 -18.282 1.00 87.81 100 ASP A C 1
ATOM 792 O O . ASP A 1 100 ? 27.423 -0.137 -17.277 1.00 87.81 100 ASP A O 1
ATOM 796 N N . VAL A 1 101 ? 25.405 0.074 -18.222 1.00 88.75 101 VAL A N 1
ATOM 797 C CA . VAL A 1 101 ? 24.654 -0.158 -16.973 1.00 88.75 101 VAL A CA 1
ATOM 798 C C . VAL A 1 101 ? 24.876 -1.573 -16.438 1.00 88.75 101 VAL A C 1
ATOM 800 O O . VAL A 1 101 ? 24.974 -1.763 -15.225 1.00 88.75 101 VAL A O 1
ATOM 803 N N . PHE A 1 102 ? 24.932 -2.574 -17.317 1.00 86.38 102 PHE A N 1
ATOM 804 C CA . PHE A 1 102 ? 25.214 -3.951 -16.923 1.00 86.38 102 PHE A CA 1
ATOM 805 C C . PHE A 1 102 ? 26.627 -4.081 -16.350 1.00 86.38 102 PHE A C 1
ATOM 807 O O . PHE A 1 102 ? 26.788 -4.622 -15.258 1.00 86.38 102 PHE A O 1
ATOM 814 N N . GLN A 1 103 ? 27.628 -3.523 -17.035 1.00 85.88 103 GLN A N 1
ATOM 815 C CA . GLN A 1 103 ? 29.011 -3.506 -16.563 1.00 85.88 103 GLN A CA 1
ATOM 816 C C . GLN A 1 103 ? 29.141 -2.759 -15.240 1.00 85.88 103 GLN A C 1
ATOM 818 O O . GLN A 1 103 ? 29.816 -3.248 -14.349 1.00 85.88 103 GLN A O 1
ATOM 823 N N . GLN A 1 104 ? 28.459 -1.625 -15.067 1.00 83.25 104 GLN A N 1
ATOM 824 C CA . GLN A 1 104 ? 28.488 -0.881 -13.811 1.00 83.25 104 GLN A CA 1
ATOM 825 C C . GLN A 1 104 ? 27.877 -1.676 -12.649 1.00 83.25 104 GLN A C 1
ATOM 827 O O . GLN A 1 104 ? 28.401 -1.622 -11.544 1.00 83.25 104 GLN A O 1
ATOM 832 N N . LYS A 1 105 ? 26.794 -2.428 -12.885 1.00 79.88 105 LYS A N 1
ATOM 833 C CA . LYS A 1 105 ? 26.191 -3.287 -11.853 1.00 79.88 105 LYS A CA 1
ATOM 834 C C . LYS A 1 105 ? 27.068 -4.488 -11.512 1.00 79.88 105 LYS A C 1
ATOM 836 O O . LYS A 1 105 ? 27.247 -4.791 -10.342 1.00 79.88 105 LYS A O 1
ATOM 841 N N . HIS A 1 106 ? 27.624 -5.149 -12.525 1.00 72.50 106 HIS A N 1
ATOM 842 C CA . HIS A 1 106 ? 28.446 -6.342 -12.328 1.00 72.50 106 HIS A CA 1
ATOM 843 C C . HIS A 1 106 ? 29.914 -6.045 -11.993 1.00 72.50 106 HIS A C 1
ATOM 845 O O . HIS A 1 106 ? 30.629 -6.954 -11.580 1.00 72.50 106 HIS A O 1
ATOM 851 N N . ALA A 1 107 ? 30.380 -4.799 -12.123 1.00 70.56 107 ALA A N 1
ATOM 852 C CA . ALA A 1 107 ? 31.720 -4.398 -11.698 1.00 70.56 107 ALA A CA 1
ATOM 853 C C . ALA A 1 107 ? 31.938 -4.677 -10.202 1.00 70.56 107 ALA A C 1
ATOM 855 O O . ALA A 1 107 ? 33.001 -5.176 -9.837 1.00 70.56 107 ALA A O 1
ATOM 856 N N . ASP A 1 108 ? 30.914 -4.439 -9.377 1.00 63.12 108 ASP A N 1
ATOM 857 C CA . ASP A 1 108 ? 30.951 -4.682 -7.931 1.00 63.12 108 ASP A CA 1
ATOM 858 C C . ASP A 1 108 ? 30.666 -6.161 -7.570 1.00 63.12 108 ASP A C 1
ATOM 860 O O . ASP A 1 108 ? 31.255 -6.696 -6.625 1.00 63.12 108 ASP A O 1
ATOM 864 N N . ASP A 1 109 ? 29.837 -6.864 -8.358 1.00 60.50 109 ASP A N 1
ATOM 865 C CA . ASP A 1 109 ? 29.446 -8.270 -8.120 1.00 60.50 109 ASP A CA 1
ATOM 866 C C . ASP A 1 109 ? 30.524 -9.310 -8.489 1.00 60.50 109 ASP A C 1
A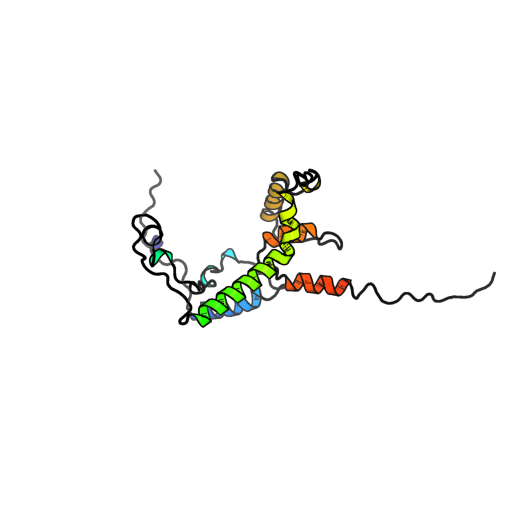TOM 868 O O . ASP A 1 109 ? 30.434 -10.465 -8.064 1.00 60.50 109 ASP A O 1
ATOM 872 N N . ASN A 1 110 ? 31.598 -8.926 -9.194 1.00 57.31 110 ASN A N 1
ATOM 873 C CA . ASN A 1 110 ? 32.741 -9.819 -9.470 1.00 57.31 110 ASN A CA 1
ATOM 874 C C . ASN A 1 110 ? 33.427 -10.354 -8.195 1.00 57.31 110 ASN A C 1
ATOM 876 O O . ASN A 1 110 ? 34.215 -11.295 -8.262 1.00 57.31 110 ASN A O 1
ATOM 880 N N . THR A 1 111 ? 33.132 -9.780 -7.025 1.00 54.50 111 THR A N 1
ATOM 881 C CA . THR A 1 111 ? 33.623 -10.280 -5.731 1.00 54.50 111 THR A CA 1
ATOM 882 C C . THR A 1 111 ? 32.781 -11.450 -5.194 1.00 54.50 111 THR A C 1
ATOM 884 O O . THR A 1 111 ? 33.263 -12.211 -4.360 1.00 54.50 111 THR A O 1
ATOM 887 N N . ALA A 1 112 ? 31.542 -11.634 -5.669 1.00 52.28 112 ALA A N 1
ATOM 888 C CA . ALA A 1 112 ? 30.614 -12.659 -5.178 1.00 52.28 112 ALA A CA 1
ATOM 889 C C . ALA A 1 112 ? 30.528 -13.905 -6.083 1.00 52.28 112 ALA A C 1
ATOM 891 O O . ALA A 1 112 ? 30.366 -15.014 -5.575 1.00 52.28 112 ALA A O 1
ATOM 892 N N . GLU A 1 113 ? 30.709 -13.767 -7.402 1.00 50.53 113 GLU A N 1
ATOM 893 C CA . GLU A 1 113 ? 30.704 -14.915 -8.334 1.00 50.53 113 GLU A CA 1
ATOM 894 C C . GLU A 1 113 ? 31.998 -15.758 -8.296 1.00 50.53 113 GLU A C 1
ATOM 896 O O . GLU A 1 113 ? 32.078 -16.818 -8.914 1.00 50.53 113 GLU A O 1
ATOM 901 N N . GLY A 1 114 ? 33.001 -15.356 -7.507 1.00 48.03 114 GLY A N 1
ATOM 902 C CA . GLY A 1 114 ? 34.198 -16.162 -7.236 1.00 48.03 114 GLY A CA 1
ATOM 903 C C . GLY A 1 114 ? 33.960 -17.393 -6.345 1.00 48.03 114 GLY A C 1
ATOM 904 O O . GLY A 1 114 ? 34.885 -18.172 -6.138 1.00 48.03 114 GLY A O 1
ATOM 905 N N . SER A 1 115 ? 32.747 -17.589 -5.814 1.00 50.78 115 SER A N 1
ATOM 906 C CA . SER A 1 115 ? 32.453 -18.662 -4.852 1.00 50.78 115 SER A CA 1
ATOM 907 C C . SER A 1 115 ? 31.963 -19.979 -5.471 1.00 50.78 115 SER A C 1
ATOM 909 O O . SER A 1 115 ? 31.905 -20.975 -4.754 1.00 50.78 115 SER A O 1
ATOM 911 N N . GLU A 1 116 ? 31.576 -20.023 -6.751 1.00 52.06 116 GLU A N 1
ATOM 912 C CA . GLU A 1 116 ? 31.035 -21.262 -7.350 1.00 52.06 116 GLU A CA 1
ATOM 913 C C . GLU A 1 116 ? 32.068 -22.065 -8.163 1.00 52.06 116 GLU A C 1
ATOM 915 O O . GLU A 1 116 ? 31.857 -23.249 -8.425 1.00 52.06 116 GLU A O 1
ATOM 920 N N . GLY A 1 117 ? 33.203 -21.457 -8.531 1.00 50.75 117 GLY A N 1
ATOM 921 C CA . GLY A 1 117 ? 34.306 -22.130 -9.237 1.00 50.75 117 GLY A CA 1
ATOM 922 C C . GLY A 1 117 ? 35.400 -22.700 -8.325 1.00 50.75 117 GLY A C 1
ATOM 923 O O . GLY A 1 117 ? 36.088 -23.646 -8.706 1.00 50.75 117 GLY A O 1
ATOM 924 N N . ASP A 1 118 ? 35.546 -22.154 -7.119 1.00 55.41 118 ASP A N 1
ATOM 925 C CA . ASP A 1 118 ? 36.432 -22.655 -6.071 1.00 55.41 118 ASP A CA 1
ATOM 926 C C . ASP A 1 118 ? 35.545 -23.343 -5.031 1.00 55.41 118 ASP A C 1
ATOM 928 O O . ASP A 1 118 ? 34.622 -22.725 -4.515 1.00 55.41 118 ASP A O 1
ATOM 932 N N . GLY A 1 119 ? 35.751 -24.630 -4.749 1.00 57.03 119 GLY A N 1
ATOM 933 C CA . GLY A 1 119 ? 34.884 -25.460 -3.894 1.00 57.03 119 GLY A CA 1
ATOM 934 C C . GLY A 1 119 ? 34.830 -25.049 -2.412 1.00 57.03 119 GLY A C 1
ATOM 935 O O . GLY A 1 119 ? 34.558 -25.881 -1.541 1.00 57.03 119 GLY A O 1
ATOM 936 N N . PHE A 1 120 ? 35.115 -23.788 -2.108 1.00 58.62 120 PHE A N 1
ATOM 937 C CA . PHE A 1 120 ? 35.054 -23.178 -0.802 1.00 58.62 120 PHE A CA 1
ATOM 938 C C . PHE A 1 120 ? 33.601 -22.839 -0.460 1.00 58.62 120 PHE A C 1
ATOM 940 O O . PHE A 1 120 ? 33.019 -21.860 -0.919 1.00 58.62 120 PHE A O 1
ATOM 947 N N . ARG A 1 121 ? 32.987 -23.688 0.367 1.00 65.19 121 ARG A N 1
ATOM 948 C CA . ARG A 1 121 ? 31.689 -23.381 0.972 1.00 65.19 121 ARG A CA 1
ATOM 949 C C . ARG A 1 121 ? 31.852 -22.185 1.902 1.00 65.19 121 ARG A C 1
ATOM 951 O O . ARG A 1 121 ? 32.709 -22.225 2.785 1.00 65.19 121 ARG A O 1
ATOM 958 N N . ASP A 1 122 ? 30.991 -21.184 1.734 1.00 67.38 122 ASP A N 1
ATOM 959 C CA . ASP A 1 122 ? 30.847 -20.087 2.687 1.00 67.38 122 ASP A CA 1
ATOM 960 C C . ASP A 1 122 ? 30.733 -20.660 4.108 1.00 67.38 122 ASP A C 1
ATOM 962 O O . ASP A 1 122 ? 30.003 -21.631 4.359 1.00 67.38 122 ASP A O 1
ATOM 966 N N . LEU A 1 123 ? 31.538 -20.127 5.024 1.00 69.75 123 LEU A N 1
ATOM 967 C CA . LEU A 1 123 ? 31.655 -20.670 6.368 1.00 69.75 123 LEU A CA 1
ATOM 968 C C . LEU A 1 123 ? 30.281 -20.543 7.036 1.00 69.75 123 LEU A C 1
ATOM 970 O O . LEU A 1 123 ? 29.752 -19.437 7.151 1.00 69.75 123 LEU A O 1
ATOM 974 N N . VAL A 1 124 ? 29.688 -21.668 7.456 1.00 71.75 124 VAL A N 1
ATOM 975 C CA . VAL A 1 124 ? 28.346 -21.681 8.061 1.00 71.75 124 VAL A CA 1
ATOM 976 C C . VAL A 1 124 ? 28.304 -20.638 9.171 1.00 71.75 124 VAL A C 1
ATOM 978 O O . VAL A 1 124 ? 29.025 -20.749 10.167 1.00 71.75 124 VAL A O 1
ATOM 981 N N . ARG A 1 125 ? 27.468 -19.607 8.985 1.00 72.75 125 ARG A N 1
ATOM 982 C CA . ARG A 1 125 ? 27.280 -18.556 9.984 1.00 72.75 125 ARG A CA 1
ATOM 983 C C . ARG A 1 125 ? 26.966 -19.210 11.319 1.00 72.75 125 ARG A C 1
ATOM 985 O O . ARG A 1 125 ? 26.088 -20.066 11.420 1.00 72.75 125 ARG A O 1
ATOM 992 N N . HIS A 1 126 ? 27.712 -18.823 12.348 1.00 73.56 126 HIS A N 1
ATOM 993 C CA . HIS A 1 126 ? 27.523 -19.411 13.662 1.00 73.56 126 HIS A CA 1
ATOM 994 C C . HIS A 1 126 ? 26.093 -19.132 14.138 1.00 73.56 126 HIS A C 1
ATOM 996 O O . HIS A 1 126 ? 25.642 -17.987 14.119 1.00 73.56 126 HIS A O 1
ATOM 1002 N N . THR A 1 127 ? 25.420 -20.149 14.677 1.00 74.56 127 THR A N 1
ATOM 1003 C CA . THR A 1 127 ? 24.030 -20.099 15.189 1.00 74.56 127 THR A CA 1
ATOM 1004 C C . THR A 1 127 ? 23.791 -19.055 16.291 1.00 74.56 127 THR A C 1
ATOM 1006 O O . THR A 1 127 ? 22.675 -18.863 16.769 1.00 74.56 127 THR A O 1
ATOM 1009 N N . MET A 1 128 ? 24.850 -18.372 16.735 1.00 73.94 128 MET A N 1
ATOM 1010 C CA . MET A 1 128 ? 24.783 -17.260 17.671 1.00 73.94 128 MET A CA 1
ATOM 1011 C C . MET A 1 128 ? 24.236 -15.986 17.019 1.00 73.94 128 MET A C 1
ATOM 1013 O O . MET A 1 128 ? 23.608 -15.200 17.721 1.00 73.94 128 MET A O 1
ATOM 1017 N N . PHE A 1 129 ? 24.424 -15.804 15.710 1.00 72.50 129 PHE A N 1
ATOM 1018 C CA . PHE A 1 129 ? 23.951 -14.625 14.981 1.00 72.50 129 PHE A CA 1
ATOM 1019 C C . PHE A 1 129 ? 22.450 -14.677 14.642 1.00 72.50 129 PHE A C 1
ATOM 1021 O O . PHE A 1 129 ? 21.842 -13.629 14.451 1.00 72.50 129 PHE A O 1
ATOM 1028 N N . ASP A 1 130 ? 21.831 -15.862 14.679 1.00 77.44 130 ASP A N 1
ATOM 1029 C CA . ASP A 1 130 ? 20.377 -16.042 14.501 1.00 77.44 130 ASP A CA 1
ATOM 1030 C C . ASP A 1 130 ? 19.590 -15.857 15.814 1.00 77.44 130 ASP A C 1
ATOM 1032 O O . ASP A 1 130 ? 18.350 -15.839 15.847 1.00 77.44 130 ASP A O 1
ATOM 1036 N N . LYS A 1 131 ? 20.303 -15.729 16.942 1.00 80.06 131 LYS A N 1
ATOM 1037 C CA . LYS A 1 131 ? 19.685 -15.479 18.246 1.00 80.06 131 LYS A CA 1
ATOM 1038 C C . LYS A 1 131 ? 18.975 -14.126 18.209 1.00 80.06 131 LYS A C 1
ATOM 1040 O O . LYS A 1 131 ? 19.528 -13.125 17.777 1.00 80.06 131 LYS A O 1
ATOM 1045 N N . GLY A 1 132 ? 17.733 -14.100 18.688 1.00 75.69 132 GLY A N 1
ATOM 1046 C CA . GLY A 1 132 ? 16.872 -12.913 18.627 1.00 75.69 132 GLY A CA 1
ATOM 1047 C C . GLY A 1 132 ? 15.830 -12.954 17.506 1.00 75.69 132 GLY A C 1
ATOM 1048 O O . GLY A 1 132 ? 14.791 -12.322 17.642 1.00 75.69 132 GLY A O 1
ATOM 1049 N N . GLN A 1 133 ? 16.031 -13.765 16.460 1.00 78.62 133 GLN A N 1
ATOM 1050 C CA . GLN A 1 133 ? 15.099 -13.869 15.325 1.00 78.62 133 GLN A CA 1
ATOM 1051 C C . GLN A 1 133 ? 14.120 -15.048 15.428 1.00 78.62 133 GLN A C 1
ATOM 1053 O O . GLN A 1 133 ? 13.371 -15.337 14.496 1.00 78.62 133 GLN A O 1
ATOM 1058 N N . SER A 1 134 ? 14.101 -15.759 16.556 1.00 83.31 134 SER A N 1
ATOM 1059 C CA . SER A 1 134 ? 13.240 -16.935 16.700 1.00 83.31 134 SER A CA 1
ATOM 1060 C C . SER A 1 134 ? 11.752 -16.563 16.674 1.00 83.31 134 SER A C 1
ATOM 1062 O O . SER A 1 134 ? 11.343 -15.543 17.232 1.00 83.31 134 SER A O 1
ATOM 1064 N N . LYS A 1 135 ? 10.914 -17.444 16.107 1.00 85.12 135 LYS A N 1
ATOM 1065 C CA . LYS A 1 135 ? 9.446 -17.276 16.087 1.00 85.12 135 LYS A CA 1
ATOM 1066 C C . LYS A 1 135 ? 8.854 -17.055 17.482 1.00 85.12 135 LYS A C 1
ATOM 1068 O O . LYS A 1 135 ? 7.851 -16.366 17.615 1.00 85.12 135 LYS A O 1
ATOM 1073 N N . ARG A 1 136 ? 9.487 -17.614 18.520 1.00 83.94 136 ARG A N 1
ATOM 1074 C CA . ARG A 1 136 ? 9.082 -17.427 19.917 1.00 83.94 136 ARG A CA 1
ATOM 1075 C C . ARG A 1 136 ? 9.228 -15.971 20.361 1.00 83.94 136 ARG A C 1
ATOM 1077 O O . ARG A 1 136 ? 8.307 -15.439 20.964 1.00 83.94 136 ARG A O 1
ATOM 1084 N N . ILE A 1 137 ? 10.356 -15.333 20.044 1.00 85.69 137 ILE A N 1
ATOM 1085 C CA . ILE A 1 137 ? 10.614 -13.932 20.409 1.00 85.69 137 ILE A CA 1
ATOM 1086 C C . ILE A 1 137 ? 9.672 -13.010 19.632 1.00 85.69 137 ILE A C 1
ATOM 1088 O O . ILE A 1 137 ? 9.049 -12.141 20.231 1.00 85.69 137 ILE A O 1
ATOM 1092 N N . TRP A 1 138 ? 9.485 -13.252 18.332 1.00 87.44 138 TRP A N 1
ATOM 1093 C CA . TRP A 1 138 ? 8.511 -12.509 17.529 1.00 87.44 138 TRP A CA 1
ATOM 1094 C C . TRP A 1 138 ? 7.077 -12.660 18.046 1.00 87.44 138 TRP A C 1
ATOM 1096 O O . TRP A 1 138 ? 6.351 -11.674 18.104 1.00 87.44 138 TRP A O 1
ATOM 1106 N N . GLY A 1 139 ? 6.678 -13.862 18.472 1.00 87.12 139 GLY A N 1
ATOM 1107 C CA . GLY A 1 139 ? 5.363 -14.099 19.072 1.00 87.12 139 GLY A CA 1
ATOM 1108 C C . GLY A 1 139 ? 5.123 -13.266 20.335 1.00 87.12 139 GLY A C 1
ATOM 1109 O O . GLY A 1 139 ? 4.057 -12.672 20.477 1.00 87.12 139 GLY A O 1
ATOM 1110 N N . GLU A 1 140 ? 6.124 -13.157 21.213 1.00 89.19 140 GLU A N 1
ATOM 1111 C CA . GLU A 1 140 ? 6.035 -12.282 22.390 1.00 89.19 140 GLU A CA 1
ATOM 1112 C C . GLU A 1 140 ? 6.030 -10.796 22.008 1.00 89.19 140 GLU A C 1
ATOM 1114 O O . GLU A 1 140 ? 5.250 -10.028 22.564 1.00 89.19 140 GLU A O 1
ATOM 1119 N N . VAL A 1 141 ? 6.837 -10.375 21.026 1.00 88.25 141 VAL A N 1
ATOM 1120 C CA . VAL A 1 141 ? 6.843 -8.982 20.544 1.00 88.25 141 VAL A CA 1
ATOM 1121 C C . VAL A 1 141 ? 5.467 -8.584 20.007 1.00 88.25 141 VAL A C 1
ATOM 1123 O O . VAL A 1 141 ? 4.955 -7.537 20.391 1.00 88.25 141 VAL A O 1
ATOM 1126 N N . TYR A 1 142 ? 4.826 -9.421 19.186 1.00 89.88 142 TYR A N 1
ATOM 1127 C CA . TYR A 1 142 ? 3.477 -9.136 18.683 1.00 89.88 142 TYR A CA 1
ATOM 1128 C C . TYR A 1 142 ? 2.435 -9.069 19.797 1.00 89.88 142 TYR A C 1
ATOM 1130 O O . TYR A 1 142 ? 1.547 -8.223 19.751 1.00 89.88 142 TYR A O 1
ATOM 1138 N N . LYS A 1 143 ? 2.569 -9.910 20.824 1.00 92.56 143 LYS A N 1
ATOM 1139 C CA . LYS A 1 143 ? 1.704 -9.854 22.002 1.00 92.56 143 LYS A CA 1
ATOM 1140 C C . LYS A 1 143 ? 1.871 -8.541 22.771 1.00 92.56 143 LYS A C 1
ATOM 1142 O O . LYS A 1 143 ? 0.874 -7.954 23.187 1.00 92.56 143 LYS A O 1
ATOM 1147 N N . VAL A 1 144 ? 3.110 -8.075 22.951 1.00 90.75 144 VAL A N 1
ATOM 1148 C CA . VAL A 1 144 ? 3.393 -6.780 23.591 1.00 90.75 144 VAL A CA 1
ATOM 1149 C C . VAL A 1 144 ? 2.813 -5.639 22.759 1.00 90.75 144 VAL A C 1
ATOM 1151 O O . VAL A 1 144 ? 2.144 -4.787 23.329 1.00 90.75 144 VAL A O 1
ATOM 1154 N N . ILE A 1 145 ? 3.001 -5.663 21.435 1.00 89.50 145 ILE A N 1
ATOM 1155 C CA . ILE A 1 145 ? 2.473 -4.642 20.518 1.00 89.50 145 ILE A CA 1
ATOM 1156 C C . ILE A 1 145 ? 0.945 -4.558 20.597 1.00 89.50 145 ILE A C 1
ATOM 1158 O O . ILE A 1 145 ? 0.413 -3.458 20.694 1.00 89.50 145 ILE A O 1
ATOM 1162 N N . ASP A 1 146 ? 0.241 -5.692 20.595 1.00 91.88 146 ASP A N 1
ATOM 1163 C CA . ASP A 1 146 ? -1.229 -5.713 20.652 1.00 91.88 146 ASP A CA 1
ATOM 1164 C C . ASP A 1 146 ? -1.779 -5.279 22.023 1.00 91.88 146 ASP A C 1
ATOM 1166 O O . ASP A 1 146 ? -2.879 -4.746 22.127 1.00 91.88 146 ASP A O 1
ATOM 1170 N N . SER A 1 147 ? -0.992 -5.467 23.087 1.00 93.56 147 SER A N 1
ATOM 1171 C CA . SER A 1 147 ? -1.377 -5.075 24.449 1.00 93.56 147 SER A CA 1
ATOM 1172 C C . SER A 1 147 ? -0.987 -3.634 24.805 1.00 93.56 147 SER A C 1
ATOM 1174 O O . SER A 1 147 ? -1.395 -3.143 25.856 1.00 93.56 147 SER A O 1
ATOM 1176 N N . SER A 1 148 ? -0.159 -2.971 23.990 1.00 87.81 148 SER A N 1
ATOM 1177 C CA . SER A 1 148 ? 0.395 -1.644 24.280 1.00 87.81 148 SER A CA 1
ATOM 1178 C C . SER A 1 148 ? -0.282 -0.541 23.469 1.00 87.81 148 SER A C 1
ATOM 1180 O O . SER A 1 148 ? -0.353 -0.632 22.247 1.00 87.81 148 SER A O 1
ATOM 1182 N N . ASP A 1 149 ? -0.668 0.555 24.126 1.00 87.69 149 ASP A N 1
ATOM 1183 C CA . ASP A 1 149 ? -1.144 1.766 23.438 1.00 87.69 149 ASP A CA 1
ATOM 1184 C C . ASP A 1 149 ? 0.012 2.627 22.891 1.00 87.69 149 ASP A C 1
ATOM 1186 O O . ASP A 1 149 ? -0.139 3.326 21.890 1.00 87.69 149 ASP A O 1
ATOM 1190 N N . VAL A 1 150 ? 1.179 2.589 23.547 1.00 85.75 150 VAL A N 1
ATOM 1191 C CA . VAL A 1 150 ? 2.376 3.361 23.177 1.00 85.75 150 VAL A CA 1
ATOM 1192 C C . VAL A 1 150 ? 3.603 2.455 23.206 1.00 85.75 150 VAL A C 1
ATOM 1194 O O . VAL A 1 150 ? 3.867 1.788 24.206 1.00 85.75 150 VAL A O 1
ATOM 1197 N N . VAL A 1 151 ? 4.394 2.482 22.130 1.00 86.50 151 VAL A N 1
ATOM 1198 C CA . VAL A 1 151 ? 5.662 1.749 22.020 1.00 86.50 151 VAL A CA 1
ATOM 1199 C C . VAL A 1 151 ? 6.817 2.741 21.974 1.00 86.50 151 VAL A C 1
ATOM 1201 O O . VAL A 1 151 ? 6.882 3.597 21.095 1.00 86.50 151 VAL A O 1
ATOM 1204 N N . VAL A 1 152 ? 7.757 2.611 22.911 1.00 86.31 152 VAL A N 1
ATOM 1205 C CA . VAL A 1 152 ? 8.975 3.428 22.944 1.00 86.31 152 VAL A CA 1
ATOM 1206 C C . VAL A 1 152 ? 10.131 2.623 22.367 1.00 86.31 152 VAL A C 1
ATOM 1208 O O . VAL A 1 152 ? 10.522 1.592 22.915 1.00 86.31 152 VAL A O 1
ATOM 1211 N N . GLN A 1 153 ? 10.714 3.107 21.270 1.00 81.50 153 GLN A N 1
ATOM 1212 C CA . GLN A 1 153 ? 11.928 2.513 20.719 1.00 81.50 153 GLN A CA 1
ATOM 1213 C C . GLN A 1 153 ? 13.158 3.082 21.435 1.00 81.50 153 GLN A C 1
ATOM 1215 O O . GLN A 1 153 ? 13.585 4.206 21.175 1.00 81.50 153 GLN A O 1
ATOM 1220 N N . MET A 1 154 ? 13.776 2.278 22.298 1.00 78.69 154 MET A N 1
ATOM 1221 C CA . MET A 1 154 ? 15.095 2.587 22.851 1.00 78.69 154 MET A CA 1
ATOM 1222 C C . MET A 1 154 ? 16.157 2.360 21.769 1.00 78.69 154 MET A C 1
ATOM 1224 O O . MET A 1 154 ? 16.410 1.226 21.363 1.00 78.69 154 MET A O 1
ATOM 1228 N N . ARG A 1 155 ? 16.787 3.434 21.285 1.00 64.94 155 ARG A N 1
ATOM 1229 C CA . ARG A 1 155 ? 17.970 3.355 20.414 1.00 64.94 155 ARG A CA 1
ATOM 1230 C C . ARG A 1 155 ? 19.217 3.607 21.256 1.00 64.94 155 ARG A C 1
ATOM 1232 O O . ARG A 1 155 ? 19.406 4.705 21.768 1.00 64.94 155 ARG A O 1
ATOM 1239 N N . GLY A 1 156 ? 20.066 2.595 21.408 1.00 46.50 156 GLY A N 1
ATOM 1240 C CA . GLY A 1 156 ? 21.399 2.766 21.988 1.00 46.50 156 GLY A CA 1
ATOM 1241 C C . GLY A 1 156 ? 22.361 3.405 20.980 1.00 46.50 156 GLY A C 1
ATOM 1242 O O . GLY A 1 156 ? 22.245 3.173 19.780 1.00 46.50 156 GLY A O 1
ATOM 1243 N N . ALA A 1 157 ? 23.356 4.164 21.453 1.00 51.56 157 ALA A N 1
ATOM 1244 C CA . ALA A 1 157 ? 24.415 4.746 20.609 1.00 51.56 157 ALA A CA 1
ATOM 1245 C C . ALA A 1 157 ? 25.297 3.696 19.888 1.00 51.56 157 ALA A C 1
ATOM 1247 O O . ALA A 1 157 ? 26.110 4.055 19.028 1.00 51.56 157 ALA A O 1
ATOM 1248 N N . VAL A 1 158 ? 25.112 2.420 20.237 1.00 45.44 158 VAL A N 1
ATOM 1249 C CA . VAL A 1 158 ? 25.685 1.224 19.624 1.00 45.44 158 VAL A CA 1
ATOM 1250 C C . VAL A 1 158 ? 24.557 0.195 19.539 1.00 45.44 158 VAL A C 1
ATOM 1252 O O . VAL A 1 158 ? 24.285 -0.476 20.523 1.00 45.44 158 VAL A O 1
ATOM 1255 N N . MET A 1 159 ? 23.835 0.141 18.419 1.00 37.69 159 MET A N 1
ATOM 1256 C CA . MET A 1 159 ? 23.061 -1.023 17.947 1.00 37.69 159 MET A CA 1
ATOM 1257 C C . MET A 1 159 ? 22.417 -0.660 16.600 1.00 37.69 159 MET A C 1
ATOM 1259 O O . MET A 1 159 ? 21.283 -0.194 16.535 1.00 37.69 159 MET A O 1
ATOM 1263 N N . VAL A 1 160 ? 23.168 -0.852 15.513 1.00 43.53 160 VAL A N 1
ATOM 1264 C CA . VAL A 1 160 ? 22.709 -0.603 14.131 1.00 43.53 160 VAL A CA 1
ATOM 1265 C C . VAL A 1 160 ? 21.875 -1.783 13.590 1.00 43.53 160 VAL A C 1
ATOM 1267 O O . VAL A 1 160 ? 21.056 -1.603 12.698 1.00 43.53 160 VAL A O 1
ATOM 1270 N N . ALA A 1 161 ? 21.971 -2.977 14.190 1.00 47.12 161 ALA A N 1
ATOM 1271 C CA . ALA A 1 161 ? 21.366 -4.201 13.646 1.00 47.12 161 ALA A CA 1
ATOM 1272 C C . ALA A 1 161 ? 19.830 -4.308 13.791 1.00 47.12 161 ALA A C 1
ATOM 1274 O O . ALA A 1 161 ? 19.168 -4.888 12.931 1.00 47.12 161 ALA A O 1
ATOM 1275 N N . ILE A 1 162 ? 19.239 -3.742 14.853 1.00 47.53 162 ILE A N 1
ATOM 1276 C CA . ILE A 1 162 ? 17.778 -3.806 15.083 1.00 47.53 162 ILE A CA 1
ATOM 1277 C C . ILE A 1 162 ? 17.031 -2.810 14.172 1.00 47.53 162 ILE A C 1
ATOM 1279 O O . ILE A 1 162 ? 15.879 -3.036 13.800 1.00 47.53 162 ILE A O 1
ATOM 1283 N N . ALA A 1 163 ? 17.687 -1.716 13.766 1.00 45.25 163 ALA A N 1
ATOM 1284 C CA . ALA A 1 163 ? 17.080 -0.693 12.917 1.00 45.25 163 ALA A CA 1
ATOM 1285 C C . ALA A 1 163 ? 16.779 -1.212 11.499 1.00 45.25 163 ALA A C 1
ATOM 1287 O O . ALA A 1 163 ? 15.716 -0.908 10.966 1.00 45.25 163 ALA A O 1
ATOM 1288 N N . THR A 1 164 ? 17.646 -2.050 10.921 1.00 49.16 164 THR A N 1
ATOM 1289 C CA . THR A 1 164 ? 17.462 -2.604 9.565 1.00 49.16 164 THR A CA 1
ATOM 1290 C C . THR A 1 164 ? 16.301 -3.607 9.495 1.00 49.16 164 THR A C 1
ATOM 1292 O O . THR A 1 164 ? 15.571 -3.663 8.506 1.00 49.16 164 THR A O 1
ATOM 1295 N N . THR A 1 165 ? 16.071 -4.372 10.569 1.00 47.94 165 THR A N 1
ATOM 1296 C CA . THR A 1 165 ? 14.990 -5.372 10.637 1.00 47.94 165 THR A CA 1
ATOM 1297 C C . THR A 1 165 ? 13.632 -4.758 10.984 1.00 47.94 165 THR A C 1
ATOM 1299 O O . THR A 1 165 ? 12.630 -5.157 10.396 1.00 47.94 165 THR A O 1
ATOM 1302 N N . ILE A 1 166 ? 13.572 -3.750 11.865 1.00 45.47 166 ILE A N 1
ATOM 1303 C CA . ILE A 1 166 ? 12.319 -3.020 12.149 1.00 45.47 166 ILE A CA 1
ATOM 1304 C C . ILE A 1 166 ? 11.957 -2.057 11.004 1.00 45.47 166 ILE A C 1
ATOM 1306 O O . ILE A 1 166 ? 10.781 -1.939 10.664 1.00 45.47 166 ILE A O 1
ATOM 1310 N N . GLY A 1 167 ? 12.942 -1.422 10.356 1.00 45.34 167 GLY A N 1
ATOM 1311 C CA . GLY A 1 167 ? 12.720 -0.568 9.180 1.00 45.34 167 GLY A CA 1
ATOM 1312 C C . GLY A 1 167 ? 12.075 -1.310 8.003 1.00 45.34 167 GLY A C 1
ATOM 1313 O O . GLY A 1 167 ? 11.268 -0.738 7.283 1.00 45.34 167 GLY A O 1
ATOM 1314 N N . SER A 1 168 ? 12.324 -2.617 7.873 1.00 48.56 168 SER A N 1
ATOM 1315 C CA . SER A 1 168 ? 11.659 -3.463 6.868 1.00 48.56 168 SER A CA 1
ATOM 1316 C C . SER A 1 168 ? 10.168 -3.714 7.166 1.00 48.56 168 SER A C 1
ATOM 1318 O O . SER A 1 168 ? 9.408 -4.033 6.256 1.00 48.56 168 SER A O 1
ATOM 1320 N N . ILE A 1 169 ? 9.734 -3.572 8.427 1.00 49.56 169 ILE A N 1
ATOM 1321 C CA . ILE A 1 169 ? 8.338 -3.773 8.869 1.00 49.56 169 ILE A CA 1
ATOM 1322 C C . ILE A 1 169 ? 7.540 -2.459 8.832 1.00 49.56 169 ILE A C 1
ATOM 1324 O O . ILE A 1 169 ? 6.325 -2.476 8.648 1.00 49.56 169 ILE A O 1
ATOM 1328 N N . LEU A 1 170 ? 8.213 -1.313 8.954 1.00 43.09 170 LEU A N 1
ATOM 1329 C CA . LEU A 1 170 ? 7.621 0.023 8.872 1.00 43.09 170 LEU A CA 1
ATOM 1330 C C . LEU A 1 170 ? 8.116 0.721 7.594 1.00 43.09 170 LEU A C 1
ATOM 1332 O O . LEU A 1 170 ? 9.083 1.475 7.650 1.00 43.09 170 LEU A O 1
ATOM 1336 N N . GLN A 1 171 ? 7.447 0.485 6.455 1.00 39.53 171 GLN A N 1
ATOM 1337 C CA . GLN A 1 171 ? 7.708 1.083 5.123 1.00 39.53 171 GLN A CA 1
ATOM 1338 C C . GLN A 1 171 ? 7.536 2.627 5.057 1.00 39.53 171 GLN A C 1
ATOM 1340 O O . GLN A 1 171 ? 6.888 3.148 4.154 1.00 39.53 171 GLN A O 1
ATOM 1345 N N . GLY A 1 172 ? 8.081 3.396 6.000 1.00 39.97 172 GLY A N 1
ATOM 1346 C CA . GLY A 1 172 ? 7.879 4.850 6.049 1.00 39.97 172 GLY A CA 1
ATOM 1347 C C . GLY A 1 172 ? 8.958 5.650 6.770 1.00 39.97 172 GLY A C 1
ATOM 1348 O O . GLY A 1 172 ? 8.696 6.779 7.164 1.00 39.97 172 GLY A O 1
ATOM 1349 N N . TRP A 1 173 ? 10.145 5.085 6.995 1.00 41.97 173 TRP A N 1
ATOM 1350 C CA . TRP A 1 173 ? 11.264 5.833 7.569 1.00 41.97 173 TRP A CA 1
ATOM 1351 C C . TRP A 1 173 ? 12.247 6.166 6.450 1.00 41.97 173 TRP A C 1
ATOM 1353 O O . TRP A 1 173 ? 13.081 5.340 6.104 1.00 41.97 173 TRP A O 1
ATOM 1363 N N . ASP A 1 174 ? 12.113 7.361 5.873 1.00 40.44 174 ASP A N 1
ATOM 1364 C CA . ASP A 1 174 ? 12.957 7.840 4.776 1.00 40.44 174 ASP A CA 1
ATOM 1365 C C . ASP A 1 174 ? 14.453 7.746 5.126 1.00 40.44 174 ASP A C 1
ATOM 1367 O O . ASP A 1 174 ? 14.931 8.377 6.082 1.00 40.44 174 ASP A O 1
ATOM 1371 N N . ASP A 1 175 ? 15.196 7.004 4.299 1.00 46.97 175 ASP A N 1
ATOM 1372 C CA . ASP A 1 175 ? 16.640 6.731 4.401 1.00 46.97 175 ASP A CA 1
ATOM 1373 C C . ASP A 1 175 ? 17.497 8.006 4.557 1.00 46.97 175 ASP A C 1
ATOM 1375 O O . ASP A 1 175 ? 18.578 7.989 5.154 1.00 46.97 175 ASP A O 1
ATOM 1379 N N . ALA A 1 176 ? 16.987 9.155 4.102 1.00 47.91 176 ALA A N 1
ATOM 1380 C CA . ALA A 1 176 ? 17.630 10.460 4.236 1.00 47.91 176 ALA A CA 1
ATOM 1381 C C . ALA A 1 176 ? 17.823 10.903 5.702 1.00 47.91 176 ALA A C 1
ATOM 1383 O O . ALA A 1 176 ? 18.825 11.541 6.038 1.00 47.91 176 ALA A O 1
ATOM 1384 N N . THR A 1 177 ? 16.902 10.539 6.600 1.00 49.16 177 THR A N 1
ATOM 1385 C CA . THR A 1 177 ? 16.964 10.936 8.021 1.00 49.16 177 THR A CA 1
ATOM 1386 C C . THR A 1 177 ? 18.003 10.118 8.794 1.00 49.16 177 THR A C 1
ATOM 1388 O O . THR A 1 177 ? 18.586 10.596 9.770 1.00 49.16 177 THR A O 1
ATOM 1391 N N . ILE A 1 178 ? 18.269 8.891 8.337 1.00 47.28 178 ILE A N 1
ATOM 1392 C CA . ILE A 1 178 ? 19.269 7.989 8.916 1.00 47.28 178 ILE A CA 1
ATOM 1393 C C . ILE A 1 178 ? 20.672 8.452 8.490 1.00 47.28 178 ILE A C 1
ATOM 1395 O O . ILE A 1 178 ? 21.518 8.716 9.348 1.00 47.28 178 ILE A O 1
ATOM 1399 N N . ALA A 1 179 ? 20.871 8.721 7.194 1.00 47.56 179 ALA A N 1
ATOM 1400 C CA . ALA A 1 179 ? 22.151 9.182 6.648 1.00 47.56 179 ALA A CA 1
ATOM 1401 C C . ALA A 1 179 ? 22.614 10.544 7.214 1.00 47.56 179 ALA A C 1
ATOM 1403 O O . ALA A 1 179 ? 23.802 10.751 7.484 1.00 47.56 179 ALA A O 1
ATOM 1404 N N . ALA A 1 180 ? 21.685 11.478 7.458 1.00 47.00 180 ALA A N 1
ATOM 1405 C CA . ALA A 1 180 ? 22.010 12.797 8.010 1.00 47.00 180 ALA A CA 1
ATOM 1406 C C . ALA A 1 180 ? 22.543 12.741 9.457 1.00 47.00 180 ALA A C 1
ATOM 1408 O O . ALA A 1 180 ? 23.318 13.611 9.871 1.00 47.00 180 ALA A O 1
ATOM 1409 N N . ASN A 1 181 ? 22.160 11.719 10.230 1.00 44.66 181 ASN A N 1
ATOM 1410 C CA . ASN A 1 181 ? 22.608 11.553 11.613 1.00 44.66 181 ASN A CA 1
ATOM 1411 C C . ASN A 1 181 ? 23.973 10.847 11.708 1.00 44.66 181 ASN A C 1
ATOM 1413 O O . ASN A 1 181 ? 24.772 11.190 12.584 1.00 44.66 181 ASN A O 1
ATOM 1417 N N . GLU A 1 182 ? 24.290 9.949 10.770 1.00 44.50 182 GLU A N 1
ATOM 1418 C CA . GLU A 1 182 ? 25.608 9.302 10.652 1.00 44.50 182 GLU A CA 1
ATOM 1419 C C . GLU A 1 182 ? 26.719 10.335 10.356 1.00 44.50 182 GLU A C 1
ATOM 1421 O O . GLU A 1 182 ? 27.755 10.380 11.028 1.00 44.50 182 GLU A O 1
ATOM 1426 N N . LEU A 1 183 ? 26.460 11.271 9.432 1.00 43.34 183 LEU A N 1
ATOM 1427 C CA . LEU A 1 183 ? 27.402 12.331 9.034 1.00 43.34 183 LEU A CA 1
ATOM 1428 C C . LEU A 1 183 ? 27.669 13.381 10.129 1.00 43.34 183 LEU A C 1
ATOM 1430 O O . LEU A 1 183 ? 28.702 14.057 10.114 1.00 43.34 183 LEU A O 1
ATOM 1434 N N . LYS A 1 184 ? 26.775 13.517 11.118 1.00 44.38 184 LYS A N 1
ATOM 1435 C CA . LYS A 1 184 ? 26.945 14.449 12.249 1.00 44.38 184 LYS A CA 1
ATOM 1436 C C . LYS A 1 184 ? 27.768 13.851 13.398 1.00 44.38 184 LYS A C 1
ATOM 1438 O O . LYS A 1 184 ? 28.223 14.605 14.262 1.00 44.38 184 LYS A O 1
ATOM 1443 N N . LYS A 1 185 ? 27.996 12.529 13.398 1.00 44.94 185 LYS A N 1
ATOM 1444 C CA . LYS A 1 185 ? 28.823 11.817 14.389 1.00 44.94 185 LYS A CA 1
ATOM 1445 C C . LYS A 1 185 ? 30.322 11.945 14.076 1.00 44.94 185 LYS A C 1
ATOM 1447 O O . LYS A 1 185 ? 31.107 12.171 14.991 1.00 44.94 185 LYS A O 1
ATOM 1452 N N . HIS A 1 186 ? 30.705 11.961 12.794 1.00 39.44 186 HIS A N 1
ATOM 1453 C CA . HIS A 1 186 ? 32.103 12.153 12.373 1.00 39.44 186 HIS A CA 1
ATOM 1454 C C . HIS A 1 186 ? 32.639 13.585 12.542 1.00 39.44 186 HIS A C 1
ATOM 1456 O O . HIS A 1 186 ? 33.845 13.765 12.677 1.00 39.44 186 HIS A O 1
ATOM 1462 N N . ARG A 1 187 ? 31.777 14.611 12.612 1.00 41.47 187 ARG A N 1
ATOM 1463 C CA . ARG A 1 187 ? 32.207 16.005 12.858 1.00 41.47 187 ARG A CA 1
ATOM 1464 C C . ARG A 1 187 ? 32.352 16.392 14.335 1.00 41.47 187 ARG A C 1
ATOM 1466 O O . ARG A 1 187 ? 32.832 17.483 14.613 1.00 41.47 187 ARG A O 1
ATOM 1473 N N . ARG A 1 188 ? 31.948 15.534 15.282 1.00 42.16 188 ARG A N 1
ATOM 1474 C CA . ARG A 1 188 ? 31.976 15.847 16.727 1.00 42.16 188 ARG A CA 1
ATOM 1475 C C . ARG A 1 188 ? 33.112 15.185 17.517 1.00 42.16 188 ARG A C 1
ATOM 1477 O O . ARG A 1 188 ? 33.277 15.515 18.682 1.00 42.16 188 ARG A O 1
ATOM 1484 N N . PHE A 1 189 ? 33.901 14.305 16.896 1.00 37.59 189 PHE A N 1
ATOM 1485 C CA . PHE A 1 189 ? 35.042 13.625 17.534 1.00 37.59 189 PHE A CA 1
ATOM 1486 C C . PHE A 1 189 ? 36.418 14.232 17.202 1.00 37.59 189 PHE A C 1
ATOM 1488 O O . PHE A 1 189 ? 37.436 13.700 17.628 1.00 37.59 189 PHE A O 1
ATOM 1495 N N . GLY A 1 190 ? 36.467 15.352 16.475 1.00 37.84 190 GLY A N 1
ATOM 1496 C CA . GLY A 1 190 ? 37.713 16.003 16.066 1.00 37.84 190 GLY A CA 1
ATOM 1497 C C . GLY A 1 190 ? 37.736 17.495 16.372 1.00 37.84 190 GLY A C 1
ATOM 1498 O O . GLY A 1 190 ? 37.824 18.283 15.442 1.00 37.84 190 GLY A O 1
ATOM 1499 N N . ALA A 1 191 ? 37.611 17.893 17.640 1.00 37.03 191 ALA A N 1
ATOM 1500 C CA . ALA A 1 191 ? 38.042 19.217 18.100 1.00 37.03 191 ALA A CA 1
ATOM 1501 C C . ALA A 1 191 ? 38.071 19.293 19.636 1.00 37.03 191 ALA A C 1
ATOM 1503 O O . ALA A 1 191 ? 37.024 19.300 20.277 1.00 37.03 191 ALA A O 1
ATOM 1504 N N . GLY A 1 192 ? 39.276 19.432 20.193 1.00 33.66 192 GLY A N 1
ATOM 1505 C CA . GLY A 1 192 ? 39.504 20.215 21.409 1.00 33.66 192 GLY A CA 1
ATOM 1506 C C . GLY A 1 192 ? 39.527 19.468 22.742 1.00 33.66 192 GLY A C 1
ATOM 1507 O O . GLY A 1 192 ? 38.541 19.483 23.468 1.00 33.66 192 GLY A O 1
ATOM 1508 N N . VAL A 1 193 ? 40.702 18.959 23.128 1.00 33.69 193 VAL A N 1
ATOM 1509 C CA . VAL A 1 193 ? 41.142 18.977 24.535 1.00 33.69 193 VAL A CA 1
ATOM 1510 C C . VAL A 1 193 ? 42.612 19.405 24.560 1.00 33.69 193 VAL A C 1
ATOM 1512 O O . VAL A 1 193 ? 43.516 18.599 24.361 1.00 33.69 193 VAL A O 1
ATOM 1515 N N . SER A 1 194 ? 42.838 20.706 24.731 1.00 29.06 194 SER A N 1
ATOM 1516 C CA . SER A 1 194 ? 44.129 21.295 25.093 1.00 29.06 194 SER A CA 1
ATOM 1517 C C . SER A 1 194 ? 44.299 21.212 26.611 1.00 29.06 194 SER A C 1
ATOM 1519 O O . SER A 1 194 ? 43.428 21.683 27.344 1.00 29.06 194 SER A O 1
ATOM 1521 N N . TRP A 1 195 ? 45.398 20.622 27.075 1.00 28.36 195 TRP A N 1
ATOM 1522 C CA . TRP A 1 195 ? 45.779 20.607 28.488 1.00 28.36 195 TRP A CA 1
ATOM 1523 C C . TRP A 1 195 ? 46.197 22.013 28.939 1.00 28.36 195 TRP A C 1
ATOM 1525 O O . TRP A 1 195 ? 46.972 22.679 28.256 1.00 28.36 195 TRP A O 1
ATOM 1535 N N . VAL A 1 196 ? 45.658 22.459 30.074 1.00 33.56 196 VAL A N 1
ATOM 1536 C CA . VAL A 1 196 ? 46.061 23.681 30.782 1.00 33.56 196 VAL A CA 1
ATOM 1537 C C . VAL A 1 196 ? 46.835 23.241 32.022 1.00 33.56 196 VAL A C 1
ATOM 1539 O O . VAL A 1 196 ? 46.263 22.598 32.902 1.00 33.56 196 VAL A O 1
ATOM 1542 N N . ASP A 1 197 ? 48.124 23.573 32.066 1.00 31.94 197 ASP A N 1
ATOM 1543 C CA . ASP A 1 197 ? 48.991 23.416 33.236 1.00 31.94 197 ASP A CA 1
ATOM 1544 C C . ASP A 1 197 ? 48.592 24.397 34.350 1.00 31.94 197 ASP A C 1
ATOM 1546 O O . ASP A 1 197 ? 48.371 25.585 34.103 1.00 31.94 197 ASP A O 1
ATOM 1550 N N . VAL A 1 198 ? 48.548 23.911 35.594 1.00 36.38 198 VAL A N 1
ATOM 1551 C CA . VAL A 1 198 ? 48.416 24.724 36.814 1.00 36.38 198 VAL A CA 1
ATOM 1552 C C . VAL A 1 198 ? 49.643 24.461 37.702 1.00 36.38 198 VAL A C 1
ATOM 1554 O O . VAL A 1 198 ? 49.888 23.302 38.037 1.00 36.38 198 VAL A O 1
ATOM 1557 N N . PRO A 1 199 ? 50.421 25.487 38.103 1.00 38.62 199 PRO A N 1
ATOM 1558 C CA . PRO A 1 199 ? 51.581 25.329 38.979 1.00 38.62 199 PRO A CA 1
ATOM 1559 C C . PRO A 1 199 ? 51.215 25.533 40.460 1.00 38.62 199 PRO A C 1
ATOM 1561 O O . PRO A 1 199 ? 50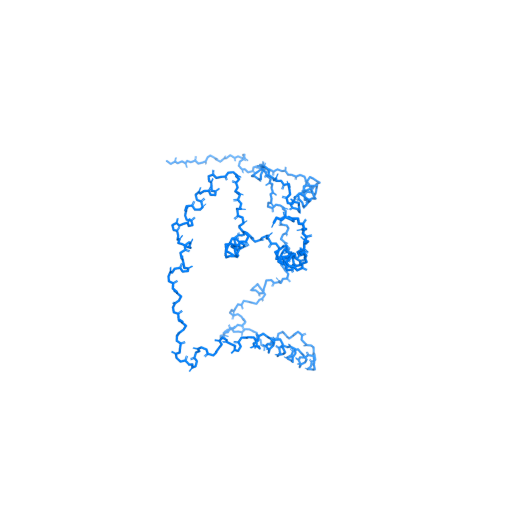.388 26.386 40.782 1.00 38.62 199 PRO A O 1
ATOM 1564 N N . GLY A 1 200 ? 51.883 24.821 41.378 1.00 30.70 200 GLY A N 1
ATOM 1565 C CA . GLY A 1 200 ? 51.770 25.118 42.812 1.00 30.70 200 GLY A CA 1
ATOM 1566 C C . GLY A 1 200 ? 52.440 24.134 43.775 1.00 30.70 200 GLY A C 1
ATOM 1567 O O . GLY A 1 200 ? 51.774 23.248 44.286 1.00 30.70 200 GLY A O 1
ATOM 1568 N N . MET A 1 201 ? 53.738 24.362 44.008 1.00 37.12 201 MET A N 1
ATOM 1569 C CA . MET A 1 201 ? 54.523 24.229 45.256 1.00 37.12 201 MET A CA 1
ATOM 1570 C C . MET A 1 201 ? 54.208 23.111 46.273 1.00 37.12 201 MET A C 1
ATOM 1572 O O . MET A 1 201 ? 53.153 23.091 46.904 1.00 37.12 201 MET A O 1
ATOM 1576 N N . GLY A 1 202 ? 55.248 22.318 46.550 1.00 32.16 202 GLY A N 1
ATOM 1577 C CA . GLY A 1 202 ? 55.433 21.453 47.717 1.00 32.16 202 GLY A CA 1
ATOM 1578 C C . GLY A 1 202 ? 56.789 20.772 47.649 1.00 32.16 202 GLY A C 1
ATOM 1579 O O . GLY A 1 202 ? 56.949 19.949 46.724 1.00 32.16 202 GLY A O 1
#

=== Feature glossary ===
The record interleaves many kinds of information about one protein. Here is each kind framed as the question it answers.

Q: What are the backbone torsion angles?
A: φ (phi) and ψ (psi) are the two rotatable backbone dihedrals per residue: φ is the C(i-1)–N–Cα–C torsion, ψ is the N–Cα–C–N(i+1) torsion, both in degrees on (−180°, 180°]. α-helical residues cluster near (−60°, −45°); β-strand residues near (−120°, +130°). A Ramachandran plot is simply a scatter of (φ, ψ) for every residue.

Q: What is the amino-acid chain?
A: This is the polypeptide sequence — one letter per residue, N-terminus first. Length ranges from a few dozen residues for small domains to over a thousand for large multi-domain proteins.

Q: How mobile is each atom in the crystal?
A: For experimental (PDB) structures, the B-factor (temperature factor) quantifies the positional spread of each atom in the crystal — a combination of thermal vibration and static disorder — in units of Å². High B-factors mark flexible loops or poorly resolved regions; low B-factors mark the rigid, well-ordered core.

Q: Are the domains correctly placed relative to each other?
A: Predicted Aligned Error (PAE) is an AlphaFold confidence matrix: entry (i, j) is the expected error in the position of residue j, in ångströms, when the prediction is superimposed on the true structure at residue i. Low PAE within a block of residues means that block is internally rigid and well-predicted; high PAE between two blocks means their relative placement is uncertain even if each block individually is confident.

Q: How confident is the AlphaFold model at each residue?
A: pLDDT is the predicted lDDT-Cα score: AlphaFold's confidence that the local environment of each residue (all inter-atomic distances within 15 Å) is correctly placed. It is a per-residue number between 0 and 100, with higher meaning more reliable.

Q: What family and function is it annotated with?
A: Functional annotations link the protein to curated databases. InterPro entries identify conserved domains and families by matching the sequence against member-database signatures (Pfam, PROSITE, CDD, …). Gene Ontology (GO) terms describe molecular function, biological process, and cellular component in a controlled vocabulary. CATH places the structure in a hierarchical fold classification (Class/Architecture/Topology/Homologous-superfamily). The organism is the source species.

Q: How big and how compact is the whole molecule?
A: Three whole-structure scalars: the radius of gyration (RMS distance of Cα from centroid, in Å), the count of Cα–Cα contacts (pairs closer than 8 Å and separated by more than four residues in sequence — i.e. tertiary, not local, contacts), and the bounding-box dimensions. Together they distinguish compact globular folds from extended fibres or disordered chains.

Q: What known structures does this most resemble?
A: The Foldseek neighbor list gives the closest experimentally determined structures in the PDB, ranked by structural alignment. TM-score near 1 means near-identical fold; near 0.3 means only rough topology match. This is how one finds what a novel AlphaFold prediction most resembles in the solved-structure universe.

Q: Which residues are buried vs exposed?
A: SASA measures how much of the protein is reachable by solvent. It is computed by rolling a water-sized probe over the atomic surface and summing the exposed area (Å²). Per-residue SASA distinguishes core (buried, low SASA) from surface (exposed, high SASA) residues; total SASA is a whole-molecule size measure.

Q: Which residues are in helices, strands, or loops?
A: Eight-state secondary structure (DSSP): H is the canonical α-helix, G the tighter 3₁₀-helix, I the wider π-helix; E/B are β-structure, T and S are turns and bends, and '-' is everything else. DSSP derives these from the pattern of main-chain N–H···O=C hydrogen bonds, not from the sequence.

Q: Where is each backbone atom 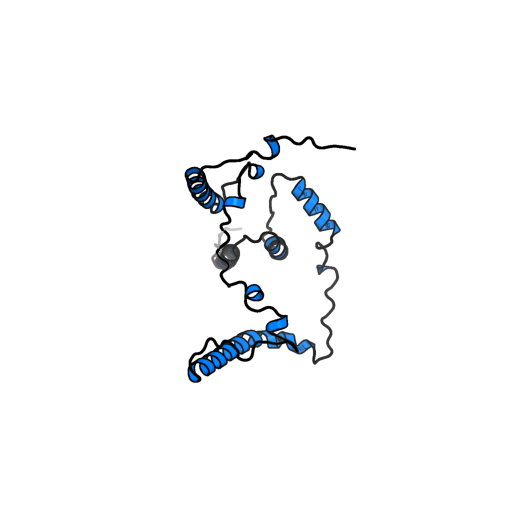in 3D?
A: Structure coordinates are given as an mmCIF _atom_site loop: one row per atom with element, residue name, chain id, sequence number, and x/y/z position in Å. Only the four main-chain atoms per residue are included here; side chains are omitted to keep the record compact.

Q: What if only a Cα trace is available?
A: Three-state secondary structure (P-SEA) collapses the eight DSSP classes into helix (a), strand (b), and coil (c). P-SEA assigns these from Cα geometry alone — distances and angles — without requiring backbone oxygens, so it works on any Cα trace.

Q: What do the rendered images show?
A: The six renders are orthographic views along the three Cartesian axes in both directions. Representation (cartoon, sticks, or surface) and color scheme (sequence-rainbow or by-chain) vary across proteins so the training set covers all the common visualization conventions.

Q: What does the local fold look like, residue by residue?
A: Foldseek's 3Di representation compresses backbone geometry into a per-residue letter drawn from a learned twenty-state alphabet. It captures the tertiary interaction pattern around each residue — which residues are packed against it in space, regardless of where they are in sequence.

Q: What do the diagnostic plots show?
A: The contact map is a binary N×N matrix image: pixel (i, j) is dark where Cα_i and Cα_j are within 8 Å and |i−j|>4. Because the |i−j|>4 filter removes local helical contacts, off-diagonal stripes parallel to the main diagonal indicate parallel β-sheets; stripes perpendicular to it indicate antiparallel β-sheets. The Ramachandran plot scatters every residue's (φ, ψ) pair against the sterically allowed regions. The PAE heatmap renders the predicted-aligned-error matrix.